Protein AF-0000000083656142 (afdb_homodimer)

Nearest PDB structures (foldseek):
  1pev-assembly1_A  TM=9.228E-01  e=5.011E-10  Caenorhabditis elegans
  8qie-assembly1_Sg  TM=9.179E-01  e=4.419E-07  Leishmania major strain Friedlin
  8rxh-assembly1_Sg  TM=9.171E-01  e=1.202E-06  Leishmania major strain Friedlin
  8ptk-assembly1_2  TM=8.835E-01  e=6.894E-07  Homo sapiens
  5naf-assembly3_C  TM=9.448E-01  e=5.700E-06  Mus musculus

Structure (mmCIF, N/CA/C/O backbone):
data_AF-0000000083656142-model_v1
#
loop_
_entity.id
_entity.type
_entity.pdbx_description
1 polymer '66 kDa stress protein'
#
loop_
_atom_site.group_PDB
_atom_site.id
_atom_site.type_symbol
_atom_site.label_atom_id
_atom_site.label_alt_id
_atom_site.label_comp_id
_atom_site.label_asym_id
_atom_site.label_entity_id
_atom_site.label_seq_id
_atom_site.pdbx_PDB_ins_code
_atom_site.Cartn_x
_atom_site.Cartn_y
_atom_site.Cartn_z
_atom_site.occupancy
_atom_site.B_iso_or_equiv
_atom_site.auth_seq_id
_atom_site.auth_comp_id
_atom_site.auth_asym_id
_atom_site.auth_atom_id
_atom_site.pdbx_PDB_model_num
ATOM 1 N N . TRP A 1 1 ? 21.047 -16.547 7.152 1 27.58 1 TRP A N 1
ATOM 2 C CA . TRP A 1 1 ? 21.391 -15.195 7.566 1 27.58 1 TRP A CA 1
ATOM 3 C C . TRP A 1 1 ? 20.484 -14.172 6.891 1 27.58 1 TRP A C 1
ATOM 5 O O . TRP A 1 1 ? 20.547 -13.992 5.672 1 27.58 1 TRP A O 1
ATOM 15 N N . ASP A 1 2 ? 19.266 -14.07 7.25 1 38.88 2 ASP A N 1
ATOM 16 C CA . ASP A 1 2 ? 18.266 -13.164 6.688 1 38.88 2 ASP A CA 1
ATOM 17 C C . ASP A 1 2 ? 18.672 -11.711 6.871 1 38.88 2 ASP A C 1
ATOM 19 O O . ASP A 1 2 ? 18.547 -11.156 7.965 1 38.88 2 ASP A O 1
ATOM 23 N N . SER A 1 3 ? 19.953 -11.352 6.383 1 35.53 3 SER A N 1
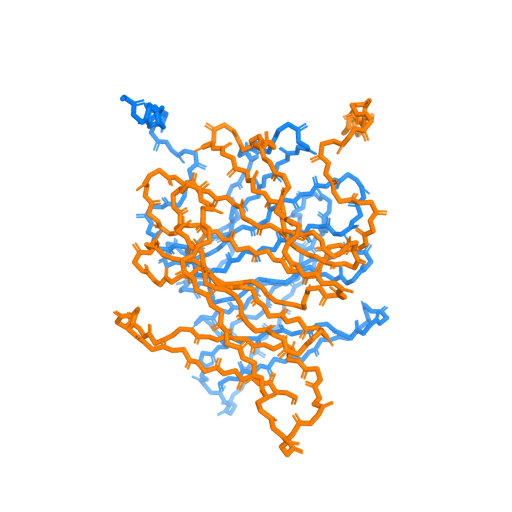ATOM 24 C CA . SER A 1 3 ? 20.609 -10.125 6.801 1 35.53 3 SER A CA 1
ATOM 25 C C . SER A 1 3 ? 19.734 -8.906 6.547 1 35.53 3 SER A C 1
ATOM 27 O O . SER A 1 3 ? 20.234 -7.824 6.223 1 35.53 3 SER A O 1
ATOM 29 N N . GLY A 1 4 ? 18.391 -9.031 6.492 1 40.91 4 GLY A N 1
ATOM 30 C CA . GLY A 1 4 ? 17.875 -7.668 6.504 1 40.91 4 GLY A CA 1
ATOM 31 C C . GLY A 1 4 ? 18.672 -6.734 7.395 1 40.91 4 GLY A C 1
ATOM 32 O O . GLY A 1 4 ? 18.516 -6.742 8.617 1 40.91 4 GLY A O 1
ATOM 33 N N . SER A 1 5 ? 19.953 -6.754 7.227 1 37.22 5 SER A N 1
ATOM 34 C CA . SER A 1 5 ? 20.828 -5.914 8.039 1 37.22 5 SER A CA 1
ATOM 35 C C . SER A 1 5 ? 20.125 -4.625 8.453 1 37.22 5 SER A C 1
ATOM 37 O O . SER A 1 5 ? 19.625 -3.887 7.602 1 37.22 5 SER A O 1
ATOM 39 N N . THR A 1 6 ? 19.375 -4.625 9.617 1 37.25 6 THR A N 1
ATOM 40 C CA . THR A 1 6 ? 18.797 -3.535 10.391 1 37.25 6 THR A CA 1
ATOM 41 C C . THR A 1 6 ? 19.859 -2.477 10.703 1 37.25 6 THR A C 1
ATOM 43 O O . THR A 1 6 ? 19.641 -1.618 11.562 1 37.25 6 THR A O 1
ATOM 46 N N . VAL A 1 7 ? 21.062 -2.576 10.547 1 34.38 7 VAL A N 1
ATOM 47 C CA . VAL A 1 7 ? 21.875 -1.606 11.266 1 34.38 7 VAL A CA 1
ATOM 48 C C . VAL A 1 7 ? 21.203 -0.235 11.227 1 34.38 7 VAL A C 1
ATOM 50 O O . VAL A 1 7 ? 21.594 0.671 11.969 1 34.38 7 VAL A O 1
ATOM 53 N N . GLY A 1 8 ? 20.891 0.342 10.047 1 37.88 8 GLY A N 1
ATOM 54 C CA . GLY A 1 8 ? 20.688 1.776 10.18 1 37.88 8 GLY A CA 1
ATOM 55 C C . GLY A 1 8 ? 19.547 2.133 11.125 1 37.88 8 GLY A C 1
ATOM 56 O O . GLY A 1 8 ? 18.484 1.525 11.07 1 37.88 8 GLY A O 1
ATOM 57 N N . ASP A 1 9 ? 19.656 2.566 12.477 1 39.66 9 ASP A N 1
ATOM 58 C CA . ASP A 1 9 ? 18.828 3.242 13.461 1 39.66 9 ASP A CA 1
ATOM 59 C C . ASP A 1 9 ? 17.516 3.732 12.836 1 39.66 9 ASP A C 1
ATOM 61 O O . ASP A 1 9 ? 16.438 3.479 13.367 1 39.66 9 ASP A O 1
ATOM 65 N N . PHE A 1 10 ? 17.438 5.258 12.391 1 44 10 PHE A N 1
ATOM 66 C CA . PHE A 1 10 ? 16.328 6.176 12.25 1 44 10 PHE A CA 1
ATOM 67 C C . PHE A 1 10 ? 15.367 5.707 11.164 1 44 10 PHE A C 1
ATOM 69 O O . PHE A 1 10 ? 14.391 6.391 10.844 1 44 10 PHE A O 1
ATOM 76 N N . ASP A 1 11 ? 15.766 5.113 9.852 1 53.88 11 ASP A N 1
ATOM 77 C CA . ASP A 1 11 ? 15.227 5.523 8.555 1 53.88 11 ASP A CA 1
ATOM 78 C C . ASP A 1 11 ? 13.75 5.156 8.43 1 53.88 11 ASP A C 1
ATOM 80 O O . ASP A 1 11 ? 13.078 5.566 7.484 1 53.88 11 ASP A O 1
ATOM 84 N N . GLY A 1 12 ? 13.086 4.621 9.375 1 70.62 12 GLY A N 1
ATOM 85 C CA . GLY A 1 12 ? 11.734 4.18 9.055 1 70.62 12 GLY A CA 1
ATOM 86 C C . GLY A 1 12 ? 10.773 4.316 10.219 1 70.62 12 GLY A C 1
ATOM 87 O O . GLY A 1 12 ? 10.914 5.223 11.047 1 70.62 12 GLY A O 1
ATOM 88 N N . HIS A 1 13 ? 9.727 3.896 10.344 1 88.62 13 HIS A N 1
ATOM 89 C CA . HIS A 1 13 ? 8.641 3.863 11.32 1 88.62 13 HIS A CA 1
ATOM 90 C C . HIS A 1 13 ? 9.109 3.258 12.641 1 88.62 13 HIS A C 1
ATOM 92 O O . HIS A 1 13 ? 9.859 2.281 12.648 1 88.62 13 HIS A O 1
ATOM 98 N N . SER A 1 14 ? 8.797 3.938 13.828 1 89.69 14 SER A N 1
ATOM 99 C CA . SER A 1 14 ? 9.109 3.447 15.164 1 89.69 14 SER A CA 1
ATOM 100 C C . SER A 1 14 ? 7.973 2.59 15.719 1 89.69 14 SER A C 1
ATOM 102 O O . SER A 1 14 ? 8.117 1.97 16.781 1 89.69 14 SER A O 1
ATOM 104 N N . ARG A 1 15 ? 6.875 2.684 15.156 1 92.62 15 ARG A N 1
ATOM 105 C CA . ARG A 1 15 ? 5.703 1.893 15.508 1 92.62 15 ARG A CA 1
ATOM 106 C C . ARG A 1 15 ? 5.07 1.266 14.273 1 92.62 15 ARG A C 1
ATOM 108 O O . ARG A 1 15 ? 5.633 1.335 13.18 1 92.62 15 ARG A O 1
ATOM 115 N N . ARG A 1 16 ? 3.943 0.545 14.414 1 90.69 16 ARG A N 1
ATOM 116 C CA . ARG A 1 16 ? 3.301 -0.239 13.367 1 90.69 16 ARG A CA 1
ATOM 117 C C . ARG A 1 16 ? 2.939 0.637 12.172 1 90.69 16 ARG A C 1
ATOM 119 O O . ARG A 1 16 ? 2.383 1.725 12.336 1 90.69 16 ARG A O 1
ATOM 126 N N . VAL A 1 17 ? 3.354 0.109 10.953 1 94.56 17 VAL A N 1
ATOM 127 C CA . VAL A 1 17 ? 2.885 0.684 9.695 1 94.56 17 VAL A CA 1
ATOM 128 C C . VAL A 1 17 ? 1.467 0.197 9.406 1 94.56 17 VAL A C 1
ATOM 130 O O . VAL A 1 17 ? 1.198 -1.006 9.43 1 94.56 17 VAL A O 1
ATOM 133 N N . LEU A 1 18 ? 0.555 1.101 9.125 1 94.81 18 LEU A N 1
ATOM 134 C CA . LEU A 1 18 ? -0.85 0.757 8.938 1 94.81 18 LEU A CA 1
ATOM 135 C C . LEU A 1 18 ? -1.229 0.803 7.461 1 94.81 18 LEU A C 1
ATOM 137 O O . LEU A 1 18 ? -2.17 0.129 7.035 1 94.81 18 LEU A O 1
ATOM 141 N N . SER A 1 19 ? -0.584 1.546 6.68 1 96.44 19 SER A N 1
ATOM 142 C CA . SER A 1 19 ? -0.953 1.74 5.281 1 96.44 19 SER A CA 1
ATOM 143 C C . SER A 1 19 ? 0.258 2.123 4.438 1 96.44 19 SER A C 1
ATOM 145 O O . SER A 1 19 ? 1.236 2.666 4.957 1 96.44 19 SER A O 1
ATOM 147 N N . CYS A 1 20 ? 0.219 1.812 3.205 1 97.38 20 CYS A N 1
ATOM 148 C CA . CYS A 1 20 ? 1.253 2.07 2.207 1 97.38 20 CYS A CA 1
ATOM 149 C C . CYS A 1 20 ? 0.635 2.438 0.864 1 97.38 20 CYS A C 1
ATOM 151 O O . CYS A 1 20 ? -0.377 1.86 0.463 1 97.38 20 CYS A O 1
ATOM 153 N N . ALA A 1 21 ? 1.242 3.367 0.136 1 98.31 21 ALA A N 1
ATOM 154 C CA . ALA A 1 21 ? 0.769 3.789 -1.18 1 98.31 21 ALA A CA 1
ATOM 155 C C . ALA A 1 21 ? 1.928 3.926 -2.162 1 98.31 21 ALA A C 1
ATOM 157 O O . ALA A 1 21 ? 3.008 4.395 -1.796 1 98.31 21 ALA A O 1
ATOM 158 N N . PHE A 1 22 ? 1.716 3.512 -3.35 1 97.25 22 PHE A N 1
ATOM 159 C CA . PHE A 1 22 ? 2.664 3.6 -4.453 1 97.25 22 PHE A CA 1
ATOM 160 C C . PHE A 1 22 ? 2.246 4.684 -5.441 1 97.25 22 PHE A C 1
ATOM 162 O O . PHE A 1 22 ? 1.096 4.715 -5.887 1 97.25 22 PHE A O 1
ATOM 169 N N . LYS A 1 23 ? 3.166 5.598 -5.793 1 97.25 23 LYS A N 1
ATOM 170 C CA . LYS A 1 23 ? 2.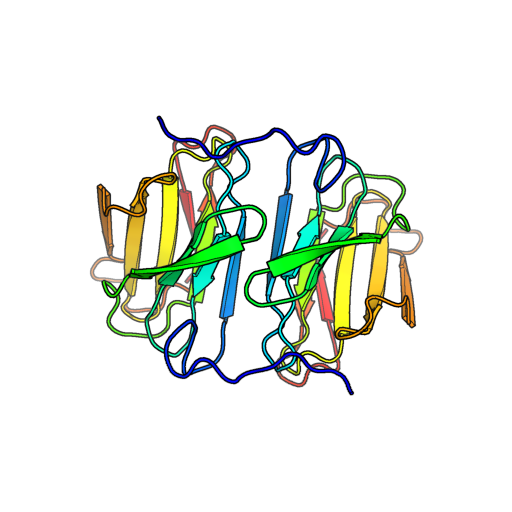881 6.582 -6.836 1 97.25 23 LYS A CA 1
ATOM 171 C C . LYS A 1 23 ? 2.791 5.918 -8.203 1 97.25 23 LYS A C 1
ATOM 173 O O . LYS A 1 23 ? 3.75 5.293 -8.664 1 97.25 23 LYS A O 1
ATOM 178 N N . PRO A 1 24 ? 1.652 6.133 -8.859 1 93.31 24 PRO A N 1
ATOM 179 C CA . PRO A 1 24 ? 1.415 5.309 -10.047 1 93.31 24 PRO A CA 1
ATOM 180 C C . PRO A 1 24 ? 2.125 5.844 -11.289 1 93.31 24 PRO A C 1
ATOM 182 O O . PRO A 1 24 ? 2.082 5.215 -12.344 1 93.31 24 PRO A O 1
ATOM 185 N N . THR A 1 25 ? 2.803 6.988 -11.188 1 91.5 25 THR A N 1
ATOM 186 C CA . THR A 1 25 ? 3.516 7.578 -12.312 1 91.5 25 THR A CA 1
ATOM 187 C C . THR A 1 25 ? 4.941 7.953 -11.914 1 91.5 25 THR A C 1
ATOM 189 O O . THR A 1 25 ? 5.219 8.188 -10.742 1 91.5 25 THR A O 1
ATOM 192 N N . ARG A 1 26 ? 5.707 8.078 -12.93 1 91.38 26 ARG A N 1
ATOM 193 C CA . ARG A 1 26 ? 7.078 8.508 -12.672 1 91.38 26 ARG A CA 1
ATOM 194 C C . ARG A 1 26 ? 7.129 9.984 -12.297 1 91.38 26 ARG A C 1
ATOM 196 O O . ARG A 1 26 ? 6.324 10.781 -12.789 1 91.38 26 ARG A O 1
ATOM 203 N N . PRO A 1 27 ? 8.273 10.414 -11.57 1 93.75 27 PRO A N 1
ATOM 204 C CA . PRO A 1 27 ? 9.125 9.492 -10.805 1 93.75 27 PRO A CA 1
ATOM 205 C C . PRO A 1 27 ? 8.352 8.734 -9.734 1 93.75 27 PRO A C 1
ATOM 207 O O . PRO A 1 27 ? 7.527 9.32 -9.023 1 93.75 27 PRO A O 1
ATOM 210 N N . PHE A 1 28 ? 8.609 7.48 -9.523 1 93.38 28 PHE A N 1
ATOM 211 C CA . PHE A 1 28 ? 7.898 6.641 -8.57 1 93.38 28 PHE A CA 1
ATOM 212 C C . PHE A 1 28 ? 8.281 7.004 -7.141 1 93.38 28 PHE A C 1
ATOM 214 O O . PHE A 1 28 ? 9.414 7.422 -6.883 1 93.38 28 PHE A O 1
ATOM 221 N N . ARG A 1 29 ? 7.328 6.812 -6.285 1 95.5 29 ARG A N 1
ATOM 222 C CA . ARG A 1 29 ? 7.457 7.02 -4.844 1 95.5 29 ARG A CA 1
ATOM 223 C C . ARG A 1 29 ? 6.668 5.969 -4.07 1 95.5 29 ARG A C 1
ATOM 225 O O . ARG A 1 29 ? 5.758 5.34 -4.613 1 95.5 29 ARG A O 1
ATOM 232 N N . ILE A 1 30 ? 7.098 5.801 -2.838 1 95.5 30 ILE A N 1
ATOM 233 C CA . ILE A 1 30 ? 6.305 5.07 -1.851 1 95.5 30 ILE A CA 1
ATOM 234 C C . ILE A 1 30 ? 6.07 5.953 -0.627 1 95.5 30 ILE A C 1
ATOM 236 O O . ILE A 1 30 ? 6.961 6.695 -0.206 1 95.5 30 ILE A O 1
ATOM 240 N N . VAL A 1 31 ? 4.844 5.887 -0.13 1 97.69 31 VAL A N 1
ATOM 241 C CA . VAL A 1 31 ? 4.547 6.512 1.154 1 97.69 31 VAL A CA 1
ATOM 242 C C . VAL A 1 31 ? 3.979 5.473 2.117 1 97.69 31 VAL A C 1
ATOM 244 O O . VAL A 1 31 ? 3.115 4.676 1.739 1 97.69 31 VAL A O 1
ATOM 247 N N . THR A 1 32 ? 4.492 5.426 3.344 1 96.81 32 THR A N 1
ATOM 248 C CA . THR A 1 32 ? 3.939 4.609 4.418 1 96.81 32 THR A CA 1
ATOM 249 C C . THR A 1 32 ? 3.467 5.488 5.574 1 96.81 32 THR A C 1
ATOM 251 O O . THR A 1 32 ? 3.893 6.637 5.703 1 96.81 32 THR A O 1
ATOM 254 N N . CYS A 1 33 ? 2.555 4.945 6.367 1 97.25 33 CYS A N 1
ATOM 255 C CA . CYS A 1 33 ? 2.092 5.688 7.535 1 97.25 33 CYS A CA 1
ATOM 256 C C . CYS A 1 33 ? 1.591 4.742 8.617 1 97.25 33 CYS A C 1
ATOM 258 O O . CYS A 1 33 ? 1.352 3.561 8.359 1 97.25 33 CYS A O 1
ATOM 260 N N . GLY A 1 34 ? 1.543 5.34 9.93 1 96.38 34 GLY A N 1
ATOM 261 C CA . GLY A 1 34 ? 1.034 4.398 10.914 1 96.38 34 GLY A CA 1
ATOM 262 C C . GLY A 1 34 ? 0.931 4.988 12.305 1 96.38 34 GLY A C 1
ATOM 263 O O . GLY A 1 34 ? 0.479 6.121 12.477 1 96.38 34 GLY A O 1
ATOM 264 N N . GLU A 1 35 ? 1.261 4.121 13.289 1 96.62 35 GLU A N 1
ATOM 265 C CA . GLU A 1 35 ? 0.949 4.371 14.688 1 96.62 35 GLU A CA 1
ATOM 266 C C . GLU A 1 35 ? 1.943 5.348 15.312 1 96.62 35 GLU A C 1
ATOM 268 O O . GLU A 1 35 ? 1.726 5.844 16.422 1 96.62 35 GLU A O 1
ATOM 273 N N . ASP A 1 36 ? 3.008 5.75 14.633 1 96 36 ASP A N 1
ATOM 274 C CA . ASP A 1 36 ? 3.984 6.699 15.164 1 96 36 ASP A CA 1
ATOM 275 C C . ASP A 1 36 ? 3.654 8.125 14.727 1 96 36 ASP A C 1
ATOM 277 O O . ASP A 1 36 ? 4.449 9.039 14.938 1 96 36 ASP A O 1
ATOM 281 N N . PHE A 1 37 ? 2.539 8.32 14.023 1 98.06 37 PHE A N 1
ATOM 282 C CA . PHE A 1 37 ? 1.965 9.594 13.602 1 98.06 37 PHE A CA 1
ATOM 283 C C . PHE A 1 37 ? 2.717 10.148 12.398 1 98.06 37 PHE A C 1
ATOM 285 O O . PHE A 1 37 ? 2.576 11.328 12.07 1 98.06 37 PHE A O 1
ATOM 292 N N . LEU A 1 38 ? 3.602 9.312 11.727 1 97.06 38 LEU A N 1
ATOM 293 C CA . LEU A 1 38 ? 4.434 9.766 10.617 1 97.06 38 LEU A CA 1
ATOM 294 C C . LEU A 1 38 ? 3.916 9.211 9.289 1 97.06 38 LEU A C 1
ATOM 296 O O . LEU A 1 38 ? 3.445 8.07 9.234 1 97.06 38 LEU A O 1
ATOM 300 N N . ALA A 1 39 ? 3.961 10.023 8.289 1 98.06 39 ALA A N 1
ATOM 301 C CA . ALA A 1 39 ? 4.055 9.5 6.93 1 98.06 39 ALA A CA 1
ATOM 302 C C . ALA A 1 39 ? 5.488 9.562 6.414 1 98.06 39 ALA A C 1
ATOM 304 O O . ALA A 1 39 ? 6.094 10.641 6.375 1 98.06 39 ALA A O 1
ATOM 305 N N . ASN A 1 40 ? 6.027 8.406 6.07 1 96.94 40 ASN A N 1
ATOM 306 C CA . ASN A 1 40 ? 7.375 8.352 5.512 1 96.94 40 ASN A CA 1
ATOM 307 C C . ASN A 1 40 ? 7.348 8.305 3.988 1 96.94 40 ASN A C 1
ATOM 309 O O . ASN A 1 40 ? 6.543 7.574 3.402 1 96.94 40 ASN A O 1
ATOM 313 N N . PHE A 1 41 ? 8.18 9.07 3.443 1 96.56 41 PHE A N 1
ATOM 314 C CA . PHE A 1 41 ? 8.297 9.25 2 1 96.56 41 PHE A CA 1
ATOM 315 C C . PHE A 1 41 ? 9.57 8.617 1.472 1 96.56 41 PHE A C 1
ATOM 317 O O . PHE A 1 41 ? 10.664 8.875 1.988 1 96.56 41 PHE A O 1
ATOM 324 N N . TYR A 1 42 ? 9.438 7.711 0.469 1 94.06 42 TYR A N 1
ATOM 325 C CA . TYR A 1 42 ? 10.562 7.004 -0.125 1 94.06 42 TYR A CA 1
ATOM 326 C C . TYR A 1 42 ? 10.719 7.367 -1.597 1 94.06 42 TYR A C 1
ATOM 328 O O . TYR A 1 42 ? 9.734 7.441 -2.332 1 94.06 42 TYR A O 1
ATOM 336 N N . GLU A 1 43 ? 11.953 7.566 -2.021 1 93.38 43 GLU A N 1
ATOM 337 C CA . GLU A 1 43 ? 12.312 7.812 -3.414 1 93.38 43 GLU A CA 1
ATOM 338 C C . GLU A 1 43 ? 13.039 6.617 -4.02 1 93.38 43 GLU A C 1
ATOM 340 O O . GLU A 1 43 ? 13.82 5.945 -3.338 1 93.38 43 GLU A O 1
ATOM 345 N N . GLY A 1 44 ? 12.859 6.422 -5.375 1 89.44 44 GLY A N 1
ATOM 346 C CA . GLY A 1 44 ? 13.492 5.301 -6.055 1 89.44 44 GLY A CA 1
ATOM 347 C C . GLY A 1 44 ? 12.906 5.023 -7.426 1 89.44 44 GLY A C 1
ATOM 348 O O . GLY A 1 44 ? 12.266 5.895 -8.023 1 89.44 44 GLY A O 1
ATOM 349 N N . PRO A 1 45 ? 13.133 3.568 -7.879 1 84.81 45 PRO A N 1
ATOM 350 C CA . PRO A 1 45 ? 13.875 2.498 -7.207 1 84.81 45 PRO A CA 1
ATOM 351 C C . 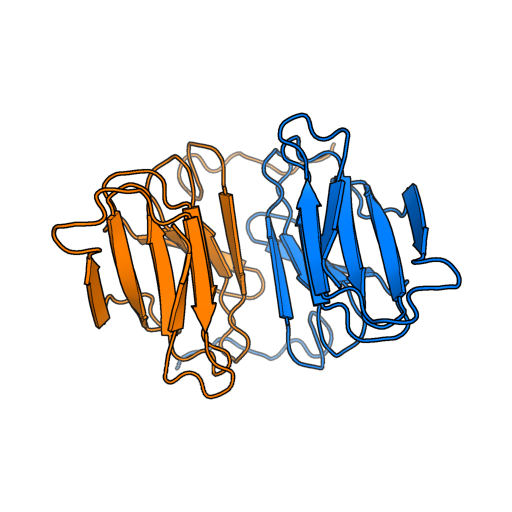PRO A 1 45 ? 15.391 2.662 -7.336 1 84.81 45 PRO A C 1
ATOM 353 O O . PRO A 1 45 ? 15.867 3.258 -8.305 1 84.81 45 PRO A O 1
ATOM 356 N N . PRO A 1 46 ? 16.266 1.765 -6.453 1 89.69 46 PRO A N 1
ATOM 357 C CA . PRO A 1 46 ? 15.656 1.205 -5.246 1 89.69 46 PRO A CA 1
ATOM 358 C C . PRO A 1 46 ? 15.047 2.275 -4.34 1 89.69 46 PRO A C 1
ATOM 360 O O . PRO A 1 46 ? 15.531 3.412 -4.316 1 89.69 46 PRO A O 1
ATOM 363 N N . PHE A 1 47 ? 13.992 1.932 -3.65 1 90.5 47 PHE A N 1
ATOM 364 C CA . PHE A 1 47 ? 13.312 2.924 -2.828 1 90.5 47 PHE A CA 1
ATOM 365 C C . PHE A 1 47 ? 14.047 3.137 -1.513 1 90.5 47 PHE A C 1
ATOM 367 O O . PHE A 1 47 ? 14.164 2.215 -0.702 1 90.5 47 PHE A O 1
ATOM 374 N N . LYS A 1 48 ? 14.531 4.352 -1.326 1 91.81 48 LYS A N 1
ATOM 375 C CA . LYS A 1 48 ? 15.227 4.781 -0.116 1 91.81 48 LYS A CA 1
ATOM 376 C C . LYS A 1 48 ? 14.414 5.828 0.643 1 91.81 48 LYS A C 1
ATOM 378 O O . LYS A 1 48 ? 13.742 6.664 0.033 1 91.81 48 LYS A O 1
ATOM 383 N N . PHE A 1 49 ? 14.57 5.762 1.98 1 92.81 49 PHE A N 1
ATOM 384 C CA . PHE A 1 49 ? 13.945 6.777 2.82 1 92.81 49 PHE A CA 1
ATOM 385 C C . PHE A 1 49 ? 14.383 8.172 2.395 1 92.81 49 PHE A C 1
ATOM 387 O O . PHE A 1 49 ? 15.57 8.422 2.184 1 92.81 49 PHE A O 1
ATOM 394 N N . SER A 1 50 ? 13.422 9.047 2.201 1 94.25 50 SER A N 1
ATOM 395 C CA . SER A 1 50 ? 13.695 10.438 1.865 1 94.25 50 SER A CA 1
ATOM 396 C C . SER A 1 50 ? 13.43 11.359 3.051 1 94.25 50 SER A C 1
ATOM 398 O O . SER A 1 50 ? 14.32 12.078 3.504 1 94.25 50 SER A O 1
ATOM 400 N N . MET A 1 51 ? 12.234 11.328 3.643 1 94.88 51 MET A N 1
ATOM 401 C CA . MET A 1 51 ? 11.859 12.195 4.758 1 94.88 51 MET A CA 1
ATOM 402 C C . MET A 1 51 ? 10.656 11.633 5.5 1 94.88 51 MET A C 1
ATOM 404 O O . MET A 1 51 ? 9.914 10.805 4.961 1 94.88 51 MET A O 1
ATOM 408 N N . SER A 1 52 ? 10.484 12.117 6.766 1 96.56 52 SER A N 1
ATOM 409 C CA . SER A 1 52 ? 9.258 11.922 7.527 1 96.56 52 SER A CA 1
ATOM 410 C C . SER A 1 52 ? 8.375 13.164 7.48 1 96.56 52 SER A C 1
ATOM 412 O O . SER A 1 52 ? 8.852 14.273 7.707 1 96.56 52 SER A O 1
ATOM 414 N N . ILE A 1 53 ? 7.195 12.945 7.168 1 97.69 53 ILE A N 1
ATOM 415 C CA . ILE A 1 53 ? 6.172 13.984 7.25 1 97.69 53 ILE A CA 1
ATOM 416 C C . ILE A 1 53 ? 5.445 13.891 8.586 1 97.69 53 ILE A C 1
ATOM 418 O O . ILE A 1 53 ? 4.891 12.844 8.93 1 97.69 53 ILE A O 1
ATOM 422 N N . ARG A 1 54 ? 5.332 15 9.336 1 98 54 ARG A N 1
ATOM 423 C CA . ARG A 1 54 ? 4.926 14.961 10.734 1 98 54 ARG A CA 1
ATOM 424 C C . ARG A 1 54 ? 3.703 15.844 10.977 1 98 54 ARG A C 1
ATOM 426 O O . ARG A 1 54 ? 3.512 16.359 12.078 1 98 54 ARG A O 1
ATOM 433 N N . ASP A 1 55 ? 2.807 15.977 10.078 1 98.56 55 ASP A N 1
ATOM 434 C CA . ASP A 1 55 ? 1.71 16.938 10.141 1 98.56 55 ASP A CA 1
ATOM 435 C C . ASP A 1 55 ? 0.564 16.406 11 1 98.56 55 ASP A C 1
ATOM 437 O O . ASP A 1 55 ? -0.281 17.172 11.461 1 98.56 55 ASP A O 1
ATOM 441 N N . HIS A 1 56 ? 0.412 15.141 11.219 1 98.25 56 HIS A N 1
ATOM 442 C CA . HIS A 1 56 ? -0.648 14.562 12.031 1 98.25 56 HIS A CA 1
ATOM 443 C C . HIS A 1 56 ? -0.218 14.445 13.492 1 98.25 56 HIS A C 1
ATOM 445 O O . HIS A 1 56 ? 0.975 14.336 13.789 1 98.25 56 HIS A O 1
ATOM 451 N N . THR A 1 57 ? -1.226 14.414 14.398 1 98.38 57 THR A N 1
ATOM 452 C CA . THR A 1 57 ? -0.936 14.352 15.828 1 98.38 57 THR A CA 1
ATOM 453 C C . THR A 1 57 ? -1.496 13.07 16.438 1 98.38 57 THR A C 1
ATOM 455 O O . THR A 1 57 ? -1.61 12.953 17.656 1 98.38 57 THR A O 1
ATOM 458 N N . ASN A 1 58 ? -1.953 12.109 15.719 1 98.44 58 ASN A N 1
ATOM 459 C CA . ASN A 1 58 ? -2.459 10.789 16.078 1 98.44 58 ASN A CA 1
ATOM 460 C C . ASN A 1 58 ? -2.248 9.781 14.961 1 98.44 58 ASN A C 1
ATOM 462 O O . ASN A 1 58 ? -1.63 10.094 13.945 1 98.44 58 ASN A O 1
ATOM 466 N N . PHE A 1 59 ? -2.65 8.508 15.156 1 98.12 59 PHE A N 1
ATOM 467 C CA . PHE A 1 59 ? -2.488 7.438 14.18 1 98.12 59 PHE A CA 1
ATOM 468 C C . PHE A 1 59 ? -2.891 7.914 12.789 1 98.12 59 PHE A C 1
ATOM 470 O O . PHE A 1 59 ? -3.963 8.5 12.609 1 98.12 59 PHE A O 1
ATOM 477 N N . ILE A 1 60 ? -1.995 7.789 11.836 1 98.5 60 ILE A N 1
ATOM 478 C CA . ILE A 1 60 ? -2.395 7.906 10.445 1 98.5 60 ILE A CA 1
ATOM 479 C C . ILE A 1 60 ? -2.918 6.559 9.945 1 98.5 60 ILE A C 1
ATOM 481 O O . ILE A 1 60 ? -2.146 5.617 9.758 1 98.5 60 ILE A O 1
ATOM 485 N N . ASN A 1 61 ? -4.195 6.504 9.625 1 98.06 61 ASN A N 1
ATOM 486 C CA . ASN A 1 61 ? -4.883 5.238 9.383 1 98.06 61 ASN A CA 1
ATOM 487 C C . ASN A 1 61 ? -4.746 4.793 7.934 1 98.06 61 ASN A C 1
ATOM 489 O O . ASN A 1 61 ? -4.75 3.594 7.645 1 98.06 61 ASN A O 1
ATOM 493 N N . CYS A 1 62 ? -4.691 5.762 7.047 1 98.38 62 CYS A N 1
ATOM 494 C CA . CYS A 1 62 ? -4.691 5.414 5.633 1 98.38 62 CYS A CA 1
ATOM 495 C C . CYS A 1 62 ? -3.988 6.484 4.805 1 98.38 62 CYS A C 1
ATOM 497 O O . CYS A 1 62 ? -4.086 7.672 5.109 1 98.38 62 CYS A O 1
ATOM 499 N N . VAL A 1 63 ? -3.24 6.074 3.809 1 98.81 63 VAL A N 1
ATOM 500 C CA . VAL A 1 63 ? -2.67 6.934 2.775 1 98.81 63 VAL A CA 1
ATOM 501 C C . VAL A 1 63 ? -3.021 6.387 1.395 1 98.81 63 VAL A C 1
ATOM 503 O O . VAL A 1 63 ? -3.023 5.168 1.185 1 98.81 63 VAL A O 1
ATOM 506 N N . ARG A 1 64 ? -3.359 7.262 0.478 1 98.62 64 ARG A N 1
ATOM 507 C CA . ARG A 1 64 ? -3.633 6.887 -0.906 1 98.62 64 ARG A CA 1
ATOM 508 C C . ARG A 1 64 ? -3.066 7.918 -1.874 1 98.62 64 ARG A C 1
ATOM 510 O O . ARG A 1 64 ? -3.217 9.125 -1.663 1 98.62 64 ARG A O 1
ATOM 517 N N . TYR A 1 65 ? -2.43 7.453 -2.916 1 98.69 65 TYR A N 1
ATOM 518 C CA . TYR A 1 65 ? -2.078 8.312 -4.043 1 98.69 65 TYR A CA 1
ATOM 519 C C . TYR A 1 65 ? -3.277 8.531 -4.957 1 98.69 65 TYR A C 1
ATOM 521 O O . TYR A 1 65 ? -4.082 7.617 -5.16 1 98.69 65 TYR A O 1
ATOM 529 N N . SER A 1 66 ? -3.359 9.75 -5.523 1 98.69 66 SER A N 1
ATOM 530 C CA . SER A 1 66 ? -4.32 9.961 -6.602 1 98.69 66 SER A CA 1
ATOM 531 C C . SER A 1 66 ? -3.949 9.141 -7.836 1 98.69 66 SER A C 1
ATOM 533 O O . SER A 1 66 ? -2.771 8.867 -8.078 1 98.69 66 SER A O 1
ATOM 535 N N . PRO A 1 67 ? -4.953 8.773 -8.641 1 96.75 67 PRO A N 1
ATOM 536 C CA . PRO A 1 67 ? -4.676 7.934 -9.805 1 96.75 67 PRO A CA 1
ATOM 537 C C . PRO A 1 67 ? -3.678 8.57 -10.773 1 96.75 67 PRO A C 1
ATOM 539 O O . PRO A 1 67 ? -2.91 7.859 -11.422 1 96.75 67 PRO A O 1
ATOM 542 N N . ASP A 1 68 ? -3.568 9.883 -10.852 1 97.44 68 ASP A N 1
ATOM 543 C CA . ASP A 1 68 ? -2.646 10.539 -11.781 1 97.44 68 ASP A CA 1
ATOM 544 C C . ASP A 1 68 ? -1.293 10.789 -11.117 1 97.44 68 ASP A C 1
ATOM 546 O O . ASP A 1 68 ? -0.396 11.375 -11.727 1 97.44 68 ASP A O 1
ATOM 550 N N . GLY A 1 69 ? -1.161 10.422 -9.875 1 97.94 69 GLY A N 1
ATOM 551 C CA . GLY A 1 69 ? 0.111 10.492 -9.172 1 97.94 69 GLY A CA 1
ATOM 552 C C . GLY A 1 69 ? 0.464 11.898 -8.727 1 97.94 69 GLY A C 1
ATOM 553 O O . GLY A 1 69 ? 1.525 12.125 -8.141 1 97.94 69 GLY A O 1
ATOM 554 N N . SER A 1 70 ? -0.464 12.891 -8.883 1 98.56 70 SER A N 1
ATOM 555 C CA . SER A 1 70 ? -0.124 14.281 -8.617 1 98.56 70 SER A CA 1
ATOM 556 C C . SER A 1 70 ? -0.223 14.602 -7.133 1 98.56 70 SER A C 1
ATOM 558 O O . SER A 1 70 ? 0.43 15.523 -6.645 1 98.56 70 SER A O 1
ATOM 560 N N . LYS A 1 71 ? -1.042 13.844 -6.418 1 98.88 71 LYS A N 1
ATOM 561 C CA . LYS A 1 71 ? -1.271 14.086 -4.996 1 98.88 71 LYS A CA 1
ATOM 562 C C . LYS A 1 71 ? -1.34 12.773 -4.223 1 98.88 71 LYS A C 1
ATOM 564 O O . LYS A 1 71 ? -1.576 11.711 -4.805 1 98.88 71 LYS A O 1
ATOM 569 N N . PHE A 1 72 ? -1.083 12.797 -2.949 1 98.81 72 PHE A N 1
ATOM 570 C CA . PHE A 1 72 ? -1.561 11.758 -2.041 1 98.81 72 PHE A CA 1
ATOM 571 C C . PHE A 1 72 ? -2.256 12.375 -0.832 1 98.81 72 PHE A C 1
ATOM 573 O O . PHE A 1 72 ? -2.08 13.562 -0.548 1 98.81 72 PHE A O 1
ATOM 580 N N . ILE A 1 73 ? -3.137 11.609 -0.198 1 98.94 73 ILE A N 1
ATOM 581 C CA . ILE A 1 73 ? -3.893 12.023 0.978 1 98.94 73 ILE A CA 1
ATOM 582 C C . ILE A 1 73 ? -3.605 11.078 2.141 1 98.94 73 ILE A C 1
ATOM 584 O O . ILE A 1 73 ? -3.521 9.859 1.952 1 98.94 73 ILE A O 1
ATOM 588 N N . THR A 1 74 ? -3.377 11.641 3.312 1 98.88 74 THR A N 1
ATOM 589 C CA . THR A 1 74 ? -3.395 10.883 4.562 1 98.88 74 THR A CA 1
ATOM 590 C C . THR A 1 74 ? -4.652 11.203 5.367 1 98.88 74 THR A C 1
ATOM 592 O O . THR A 1 74 ? -5.125 12.344 5.367 1 98.88 74 THR A O 1
ATOM 595 N N . VAL A 1 75 ? -5.184 10.203 6.031 1 98.75 75 VAL A N 1
ATOM 596 C CA . VAL A 1 75 ? -6.285 10.406 6.965 1 98.75 75 VAL A CA 1
ATOM 597 C C . VAL A 1 75 ? -5.941 9.781 8.32 1 98.75 75 VAL A C 1
ATOM 599 O O . VAL A 1 75 ? -5.223 8.781 8.383 1 98.75 75 VAL A O 1
ATOM 602 N N . SER A 1 76 ? -6.555 10.367 9.352 1 98.56 76 SER A N 1
ATOM 603 C CA . SER A 1 76 ? -5.965 10.141 10.664 1 98.56 76 SER A CA 1
ATOM 604 C C . SER A 1 76 ? -7.031 10.133 11.758 1 98.56 76 SER A C 1
ATOM 606 O O . SER A 1 76 ? -8.133 10.656 11.562 1 98.56 76 SER A O 1
ATOM 608 N N . SER A 1 77 ? -6.625 9.539 12.883 1 97.56 77 SER A N 1
ATOM 609 C CA . SER A 1 77 ? -7.43 9.57 14.102 1 97.56 77 SER A CA 1
ATOM 610 C C . SER A 1 77 ? -7.422 10.953 14.734 1 97.56 77 SER A C 1
ATOM 612 O O . SER A 1 77 ? -8.188 11.227 15.664 1 97.56 77 SER A O 1
ATOM 614 N N . ASP A 1 78 ? -6.676 11.906 14.242 1 97.06 78 ASP A N 1
ATOM 615 C CA . ASP A 1 78 ? -6.738 13.281 14.719 1 97.06 78 ASP A CA 1
ATOM 616 C C . ASP A 1 78 ? -7.848 14.062 14.016 1 97.06 78 ASP A C 1
ATOM 618 O O . ASP A 1 78 ? -7.93 15.281 14.141 1 97.06 78 ASP A O 1
ATOM 622 N N . ARG A 1 79 ? -8.586 13.359 13.242 1 96.56 79 ARG A N 1
ATOM 623 C CA . ARG A 1 79 ? -9.812 13.82 12.586 1 96.56 79 ARG A CA 1
ATOM 624 C C . ARG A 1 79 ? -9.492 14.711 11.391 1 96.56 79 ARG A C 1
ATOM 626 O O . ARG A 1 79 ? -10.336 15.492 10.953 1 96.56 79 ARG A O 1
ATOM 633 N N . LYS A 1 80 ? -8.312 14.648 10.914 1 96.94 80 LYS A N 1
ATOM 634 C CA . LYS A 1 80 ? -7.91 15.438 9.75 1 96.94 80 LYS A CA 1
ATOM 635 C C . LYS A 1 80 ? -7.59 14.539 8.562 1 96.94 80 LYS A C 1
ATOM 637 O O . LYS A 1 80 ? -7.102 13.422 8.734 1 96.94 80 LYS A O 1
ATOM 642 N N . GLY A 1 81 ? -7.941 15.031 7.383 1 98.12 81 GLY A N 1
ATOM 643 C CA . GLY A 1 81 ? -7.305 14.648 6.133 1 98.12 81 GLY A CA 1
ATOM 644 C C . GLY A 1 81 ? -6.371 15.711 5.586 1 98.12 81 GLY A C 1
ATOM 645 O O . GLY A 1 81 ? -6.676 16.906 5.652 1 98.12 81 GLY A O 1
ATOM 646 N N . ILE A 1 82 ? -5.188 15.273 5.137 1 98.81 82 ILE A N 1
ATOM 647 C CA . ILE A 1 82 ? -4.207 16.219 4.625 1 98.81 82 ILE A CA 1
ATOM 648 C C . ILE A 1 82 ? -3.775 15.82 3.219 1 98.81 82 ILE A C 1
ATOM 650 O O . ILE A 1 82 ? -3.545 14.641 2.951 1 98.81 82 ILE A O 1
ATOM 654 N N . ILE A 1 83 ? -3.734 16.812 2.326 1 98.88 83 ILE A N 1
ATOM 655 C CA . ILE A 1 83 ? -3.389 16.625 0.921 1 98.88 83 ILE A CA 1
ATOM 656 C C . ILE A 1 83 ? -1.951 17.078 0.678 1 98.88 83 ILE A C 1
ATOM 658 O O . ILE 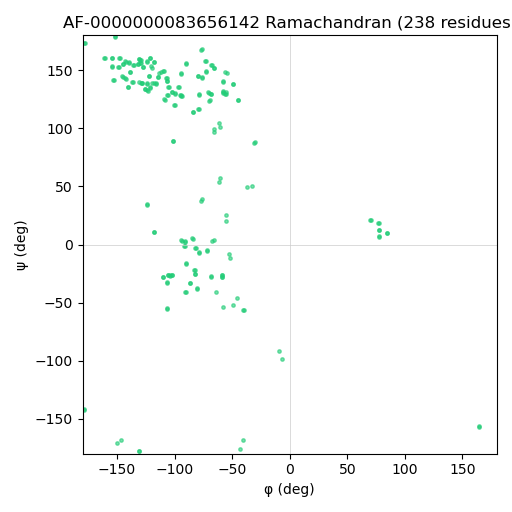A 1 83 ? -1.555 18.172 1.105 1 98.88 83 ILE A O 1
ATOM 662 N N . TYR A 1 84 ? -1.157 16.25 0.006 1 98.88 84 TYR A N 1
ATOM 663 C CA . TYR A 1 84 ? 0.247 16.516 -0.28 1 98.88 84 TYR A CA 1
ATOM 664 C C . TYR A 1 84 ? 0.523 16.438 -1.776 1 98.88 84 TYR A C 1
ATOM 666 O O . TYR A 1 84 ? -0.18 15.742 -2.51 1 98.88 84 TYR A O 1
ATOM 674 N N . ASP A 1 85 ? 1.618 17.109 -2.215 1 98.88 85 ASP A N 1
ATOM 675 C CA . ASP A 1 85 ? 2.154 16.953 -3.564 1 98.88 85 ASP A CA 1
ATOM 676 C C . ASP A 1 85 ? 2.742 15.562 -3.76 1 98.88 85 ASP A C 1
ATOM 678 O O . ASP A 1 85 ? 3.574 15.117 -2.965 1 98.88 85 ASP A O 1
ATOM 682 N N . GLY A 1 86 ? 2.373 14.891 -4.785 1 98.56 86 GLY A N 1
ATOM 683 C CA . GLY A 1 86 ? 2.758 13.5 -4.988 1 98.56 86 GLY A CA 1
ATOM 684 C C . GLY A 1 86 ? 4.238 13.328 -5.273 1 98.56 86 GLY A C 1
ATOM 685 O O . GLY A 1 86 ? 4.809 12.273 -5.004 1 98.56 86 GLY A O 1
ATOM 686 N N . LYS A 1 87 ? 4.883 14.281 -5.82 1 97.75 87 LYS A N 1
ATOM 687 C CA . LYS A 1 87 ? 6.289 14.188 -6.195 1 97.75 87 LYS A CA 1
ATOM 688 C C . LYS A 1 87 ? 7.195 14.648 -5.062 1 97.75 87 LYS A C 1
ATOM 690 O O . LYS A 1 87 ? 8.211 14.016 -4.77 1 97.75 87 LYS A O 1
ATOM 695 N N . THR A 1 88 ? 6.848 15.703 -4.379 1 97.88 88 THR A N 1
ATOM 696 C CA . THR A 1 88 ? 7.773 16.328 -3.445 1 97.88 88 THR A CA 1
ATOM 697 C C . THR A 1 88 ? 7.426 15.961 -2.006 1 97.88 88 THR A C 1
ATOM 699 O O . THR A 1 88 ? 8.273 16.062 -1.112 1 97.88 88 THR A O 1
ATOM 702 N N . GLY A 1 89 ? 6.145 15.641 -1.747 1 98.44 89 GLY A N 1
ATOM 703 C CA . GLY A 1 89 ? 5.691 15.406 -0.385 1 98.44 89 GLY A CA 1
ATOM 704 C C . GLY A 1 89 ? 5.316 16.688 0.348 1 98.44 89 GLY A C 1
ATOM 705 O O . GLY A 1 89 ? 5.02 16.656 1.544 1 98.44 89 GLY A O 1
ATOM 706 N N . ASN A 1 90 ? 5.25 17.797 -0.393 1 98.69 90 ASN A N 1
ATOM 707 C CA . ASN A 1 90 ? 4.871 19.047 0.245 1 98.69 90 ASN A CA 1
ATOM 708 C C . ASN A 1 90 ? 3.371 19.109 0.519 1 98.69 90 ASN A C 1
ATOM 710 O O . ASN A 1 90 ? 2.566 18.672 -0.31 1 98.69 90 ASN A O 1
ATOM 714 N N . LYS A 1 91 ? 3.004 19.734 1.648 1 98.75 91 LYS A N 1
ATOM 715 C CA . LYS A 1 91 ? 1.599 19.891 2.01 1 98.75 91 LYS A CA 1
ATOM 716 C C . LYS A 1 91 ? 0.911 20.906 1.098 1 98.75 91 LYS A C 1
ATOM 718 O O . LYS A 1 91 ? 1.434 22 0.867 1 98.75 91 LYS A O 1
ATOM 723 N N . LEU A 1 92 ? -0.221 20.547 0.567 1 98.69 92 LEU A N 1
ATOM 724 C CA . LEU A 1 92 ? -0.997 21.406 -0.324 1 98.69 92 LEU A CA 1
ATOM 725 C C . LEU A 1 92 ? -2.236 21.938 0.382 1 98.69 92 LEU A C 1
ATOM 727 O O . LEU A 1 92 ? -2.738 23.016 0.035 1 98.69 92 LEU A O 1
ATOM 731 N N . GLY A 1 93 ? -2.85 21.172 1.334 1 98.12 93 GLY A N 1
ATOM 732 C CA . GLY A 1 93 ? -4.066 21.531 2.041 1 98.12 93 GLY A CA 1
ATOM 733 C C . GLY A 1 93 ? -4.5 20.5 3.066 1 98.12 93 GLY A C 1
ATOM 734 O O . GLY A 1 93 ? -3.822 19.5 3.26 1 98.12 93 GLY A O 1
ATOM 735 N N . GLU A 1 94 ? -5.504 20.812 3.832 1 97.5 94 GLU A N 1
ATOM 736 C CA . GLU A 1 94 ? -6.062 19.906 4.828 1 97.5 94 GLU A CA 1
ATOM 737 C C . GLU A 1 94 ? -7.559 20.141 5.016 1 97.5 94 GLU A C 1
ATOM 739 O O . GLU A 1 94 ? -8.078 21.203 4.641 1 97.5 94 GLU A O 1
ATOM 744 N N . PHE A 1 95 ? -8.266 19.078 5.418 1 94.44 95 PHE A N 1
ATOM 745 C CA . PHE A 1 95 ? -9.664 19.188 5.816 1 94.44 95 PHE A CA 1
ATOM 746 C C . PHE A 1 95 ? -9.906 18.469 7.137 1 94.44 95 PHE A C 1
ATOM 748 O O . PHE A 1 95 ? -9.094 17.641 7.562 1 94.44 95 PHE A O 1
ATOM 755 N N . SER A 1 96 ? -10.93 18.875 7.852 1 91.75 96 SER A N 1
ATOM 756 C CA . SER A 1 96 ? -11.305 18.234 9.109 1 91.75 96 SER A CA 1
ATOM 757 C C . SER A 1 96 ? -12.789 17.906 9.141 1 91.75 96 SER A C 1
ATOM 759 O O . SER A 1 96 ? -13.586 18.5 8.406 1 91.75 96 SER A O 1
ATOM 761 N N . GLU A 1 97 ? -13.023 16.766 9.68 1 77.44 97 GLU A N 1
ATOM 762 C CA . GLU A 1 97 ? -14.438 16.469 9.914 1 77.44 97 GLU A CA 1
ATOM 763 C C . GLU A 1 97 ? -15.023 17.422 10.953 1 77.44 97 GLU A C 1
ATOM 765 O O . GLU A 1 97 ? -14.422 17.656 12 1 77.44 97 GLU A O 1
ATOM 770 N N . GLU A 1 98 ? -15.711 18.438 10.383 1 64.75 98 GLU A N 1
ATOM 771 C CA . GLU A 1 98 ? -16.375 19.438 11.211 1 64.75 98 GLU A CA 1
ATOM 772 C C . GLU A 1 98 ? -17.094 18.797 12.383 1 64.75 98 GLU A C 1
ATOM 774 O O . GLU A 1 98 ? -17.281 17.578 12.414 1 64.75 98 GLU A O 1
ATOM 779 N N . ASP A 1 99 ? -17.859 19.641 13.211 1 60.22 99 ASP A N 1
ATOM 780 C CA . ASP A 1 99 ? -18.516 19.547 14.516 1 60.22 99 ASP A CA 1
ATOM 781 C C . ASP A 1 99 ? -19.312 18.25 14.641 1 60.22 99 ASP A C 1
ATOM 783 O O . ASP A 1 99 ? -19.406 17.672 15.727 1 60.22 99 ASP A O 1
ATOM 787 N N . GLY A 1 100 ? -20 17.875 13.82 1 58.03 100 GLY A N 1
ATOM 788 C CA . GLY A 1 100 ? -20.938 16.844 14.25 1 58.03 100 GLY A CA 1
ATOM 789 C C . GLY A 1 100 ? -20.312 15.453 14.305 1 58.03 100 GLY A C 1
ATOM 790 O O . GLY A 1 100 ? -20.641 14.656 15.188 1 58.03 100 GLY A O 1
ATOM 791 N N . HIS A 1 101 ? -19.531 15.18 13.422 1 61.59 101 HIS A N 1
ATOM 792 C CA . HIS A 1 101 ? -18.984 13.828 13.461 1 61.59 101 HIS A CA 1
ATOM 793 C C . HIS A 1 101 ? -17.578 13.82 14.047 1 61.59 101 HIS A C 1
ATOM 795 O O . HIS A 1 101 ? -16.672 14.484 13.516 1 61.59 101 HIS A O 1
ATOM 801 N N . LYS A 1 102 ? -17.391 13.695 15.336 1 69.75 102 LYS A N 1
ATOM 802 C CA . LYS A 1 102 ? -16.188 13.75 16.156 1 69.75 102 LYS A CA 1
ATOM 803 C C . LYS A 1 102 ? -15.383 12.461 16.047 1 69.75 102 LYS A C 1
ATOM 805 O O . LYS A 1 102 ? -14.719 12.055 17 1 69.75 102 LYS A O 1
ATOM 810 N N . GLY A 1 103 ? -15.336 11.875 14.828 1 86.62 103 GLY A N 1
ATOM 811 C CA . GLY A 1 103 ? -14.695 10.578 14.93 1 86.62 103 GLY A CA 1
ATOM 812 C C . GLY A 1 103 ? -13.461 10.453 14.055 1 86.62 103 GLY A C 1
ATOM 813 O O . GLY A 1 103 ? -13.156 11.352 13.266 1 86.62 103 GLY A O 1
ATOM 814 N N . SER A 1 104 ? -12.664 9.562 14.344 1 94.12 104 SER A N 1
ATOM 815 C CA . SER A 1 104 ? -11.492 9.156 13.578 1 94.12 104 SER A CA 1
ATOM 816 C C . SER A 1 104 ? -11.844 8.938 12.109 1 94.12 104 SER A C 1
ATOM 818 O O . SER A 1 104 ? -12.953 8.508 11.789 1 94.12 104 SER A O 1
ATOM 820 N N . ILE A 1 105 ? -11 9.375 11.172 1 96.88 105 ILE A N 1
ATOM 821 C CA . ILE A 1 105 ? -11.109 9 9.766 1 96.88 105 ILE A CA 1
ATOM 822 C C . ILE A 1 105 ? -10.227 7.785 9.484 1 96.88 105 ILE A C 1
ATOM 824 O O . ILE A 1 105 ? -9.016 7.82 9.719 1 96.88 105 ILE A O 1
ATOM 828 N N . TYR A 1 106 ? -10.812 6.691 8.867 1 95.75 106 TYR A N 1
ATOM 829 C CA . TYR A 1 106 ? -10.109 5.418 8.789 1 95.75 106 TYR A CA 1
ATOM 830 C C . TYR A 1 106 ? -9.688 5.117 7.355 1 95.75 106 TYR A C 1
ATOM 832 O O . TYR A 1 106 ? -8.75 4.352 7.121 1 95.75 106 TYR A O 1
ATOM 840 N N . ALA A 1 107 ? -10.477 5.668 6.398 1 96.88 107 ALA A N 1
ATOM 841 C CA . ALA A 1 107 ? -10.195 5.32 5.008 1 96.88 107 ALA A CA 1
ATOM 842 C C . ALA A 1 107 ? -10.461 6.504 4.082 1 96.88 107 ALA A C 1
ATOM 844 O O . ALA A 1 107 ? -11.273 7.379 4.402 1 96.88 107 ALA A O 1
ATOM 845 N N . VAL A 1 108 ? -9.797 6.52 2.93 1 97.56 108 VAL A N 1
ATOM 846 C CA . VAL A 1 108 ? -9.961 7.527 1.889 1 97.56 108 VAL A CA 1
ATOM 847 C C . VAL A 1 108 ? -9.797 6.883 0.514 1 97.56 108 VAL A C 1
ATOM 849 O O . VAL A 1 108 ? -9.062 5.906 0.363 1 97.56 108 VAL A O 1
ATOM 852 N N . SER A 1 109 ? -10.516 7.312 -0.449 1 97.19 109 SER A N 1
ATOM 853 C CA . SER A 1 109 ? -10.375 6.887 -1.838 1 97.19 109 SER A CA 1
ATOM 854 C C . SER A 1 109 ? -10.5 8.07 -2.793 1 97.19 109 SER A C 1
ATOM 856 O O . SER A 1 109 ? -11.234 9.023 -2.516 1 97.19 109 SER A O 1
ATOM 858 N N . TRP A 1 110 ? -9.812 7.98 -3.885 1 97.94 110 TRP A N 1
ATOM 859 C CA . TRP A 1 110 ? -9.875 8.984 -4.941 1 97.94 110 TRP A CA 1
ATOM 860 C C . TRP A 1 110 ? -10.883 8.586 -6.012 1 97.94 110 TRP A C 1
ATOM 862 O O . TRP A 1 110 ? -11.047 7.402 -6.312 1 97.94 110 TRP A O 1
ATOM 872 N N . SER A 1 111 ? -11.484 9.695 -6.543 1 97.94 111 SER A N 1
ATOM 873 C CA . SER A 1 111 ? -12.188 9.453 -7.797 1 97.94 111 SER A CA 1
ATOM 874 C C . SER A 1 111 ? -11.211 9.109 -8.922 1 97.94 111 SER A C 1
ATOM 876 O O . SER A 1 111 ? -10.047 9.523 -8.891 1 97.94 111 SER A O 1
ATOM 878 N N . PRO A 1 112 ? -11.734 8.359 -9.938 1 96 112 PRO A N 1
ATOM 879 C CA . PRO A 1 112 ? -10.844 7.945 -11.023 1 96 112 PRO A CA 1
ATOM 880 C C . PRO A 1 112 ? -10.203 9.133 -11.742 1 96 112 PRO A C 1
ATOM 882 O O . PRO A 1 112 ? -9.094 9.016 -12.266 1 96 112 PRO A O 1
ATOM 885 N N . ASP A 1 113 ? -10.812 10.297 -11.742 1 97.81 113 ASP A N 1
ATOM 886 C CA . ASP A 1 113 ? -10.273 11.453 -12.461 1 97.81 113 ASP A CA 1
ATOM 887 C C . ASP A 1 113 ? -9.367 12.289 -11.562 1 97.81 113 ASP A C 1
ATOM 889 O O . ASP A 1 113 ? -8.906 13.359 -11.961 1 97.81 113 ASP A O 1
ATOM 893 N N . SER A 1 114 ? -9.117 11.898 -10.305 1 98.38 114 SER A N 1
ATOM 894 C CA . SER A 1 114 ? -8.18 12.492 -9.359 1 98.38 114 SER A CA 1
ATOM 895 C C . SER A 1 114 ? -8.664 13.859 -8.883 1 98.38 114 SER A C 1
ATOM 897 O O . SER A 1 114 ? -7.879 14.648 -8.344 1 98.38 114 SER A O 1
ATOM 899 N N . LYS A 1 115 ? -10.031 14.164 -9 1 98.19 115 LYS A N 1
ATOM 900 C CA . LYS A 1 115 ? -10.516 15.5 -8.68 1 98.19 115 LYS A CA 1
ATOM 901 C C . LYS A 1 115 ? -11.219 15.516 -7.324 1 98.19 115 LYS A C 1
ATOM 903 O O . LYS A 1 115 ? -11.312 16.562 -6.676 1 98.19 115 LYS A O 1
ATOM 908 N N . GLN A 1 116 ? -11.719 14.391 -6.996 1 97.81 116 GLN A N 1
ATOM 909 C CA . GLN A 1 116 ? -12.477 14.289 -5.754 1 97.81 116 GLN A CA 1
ATOM 910 C C . GLN A 1 116 ? -11.984 13.117 -4.906 1 97.81 116 GLN A C 1
ATOM 912 O O . GLN A 1 116 ? -11.258 12.25 -5.398 1 97.81 116 GLN A O 1
ATOM 917 N N . TYR A 1 117 ? -12.242 13.133 -3.621 1 97.06 117 TYR A N 1
ATOM 918 C CA . TYR A 1 117 ? -11.984 12.031 -2.705 1 97.06 117 TYR A CA 1
ATOM 919 C C . TYR A 1 117 ? -13.164 11.805 -1.771 1 97.06 117 TYR A C 1
ATOM 921 O O . TYR A 1 117 ? -14.016 12.68 -1.62 1 97.06 117 TYR A O 1
ATOM 929 N N . LYS A 1 118 ? -13.312 10.602 -1.277 1 96.44 118 LYS A N 1
ATOM 930 C CA . LYS A 1 118 ? -14.289 10.203 -0.264 1 96.44 118 LYS A CA 1
ATOM 931 C C . LYS A 1 118 ? -13.602 9.602 0.955 1 96.44 118 LYS A C 1
ATOM 933 O O . LYS A 1 118 ? -12.562 8.945 0.826 1 96.44 118 LYS A O 1
ATOM 938 N N . ILE A 1 119 ? -14.172 9.859 2.088 1 95.5 119 ILE A N 1
ATOM 939 C CA . ILE A 1 119 ? -13.586 9.336 3.314 1 95.5 119 ILE A CA 1
ATOM 940 C C . ILE A 1 119 ? -14.594 8.43 4.02 1 95.5 119 ILE A C 1
ATOM 942 O O . ILE A 1 119 ? -15.797 8.523 3.773 1 95.5 119 ILE A O 1
ATOM 946 N N . ALA A 1 120 ? -14.117 7.531 4.754 1 92.62 120 ALA A N 1
ATOM 947 C CA . ALA A 1 120 ? -14.914 6.699 5.656 1 92.62 120 ALA A CA 1
ATOM 948 C C . ALA A 1 120 ? -14.469 6.883 7.105 1 92.62 120 ALA A C 1
ATOM 950 O O . ALA A 1 120 ? -13.273 6.934 7.395 1 92.62 120 ALA A O 1
ATOM 951 N N . MET A 1 121 ? -15.484 6.953 8.039 1 91.56 121 MET A N 1
ATOM 952 C CA . MET A 1 121 ? -15.242 7.219 9.453 1 91.56 121 MET A CA 1
ATOM 953 C C . MET A 1 121 ? -15.703 6.047 10.312 1 91.56 121 MET A C 1
ATOM 955 O O . MET A 1 121 ? -16.609 5.312 9.93 1 91.56 121 MET A O 1
ATOM 959 N N . TRP B 1 1 ? 16.625 18.344 -12.547 1 28.22 1 TRP B N 1
ATOM 960 C CA . TRP B 1 1 ? 16.938 17.016 -13.078 1 28.22 1 TRP B CA 1
ATOM 961 C C . TRP B 1 1 ? 16.375 15.922 -12.18 1 28.22 1 TRP B C 1
ATOM 963 O O . TRP B 1 1 ? 16.812 15.75 -11.047 1 28.22 1 TRP B O 1
ATOM 973 N N . ASP B 1 2 ? 15.102 15.727 -12.117 1 39.25 2 ASP B N 1
ATOM 974 C CA . ASP B 1 2 ? 14.406 14.742 -11.297 1 39.25 2 ASP B CA 1
ATOM 975 C C . ASP B 1 2 ? 14.844 13.328 -11.656 1 39.25 2 ASP B C 1
ATOM 977 O O . ASP B 1 2 ? 14.422 12.781 -12.68 1 39.25 2 ASP B O 1
ATOM 981 N N . SER B 1 3 ? 16.234 13.047 -11.562 1 36.06 3 SER B N 1
ATOM 982 C CA . SER B 1 3 ? 16.844 11.891 -12.219 1 36.06 3 SER B CA 1
ATOM 983 C C . SER B 1 3 ? 16.156 10.594 -11.797 1 36.06 3 SER B C 1
ATOM 985 O O . SER B 1 3 ? 16.609 9.508 -12.148 1 36.06 3 SER B O 1
ATOM 987 N N . GLY B 1 4 ? 14.922 10.586 -11.281 1 41.72 4 GLY B N 1
ATOM 988 C CA . GLY B 1 4 ? 14.508 9.195 -11.164 1 41.72 4 GLY B CA 1
ATOM 989 C C . GLY B 1 4 ? 15.07 8.312 -12.258 1 41.72 4 GLY B C 1
ATOM 990 O O . GLY B 1 4 ? 14.555 8.297 -13.383 1 41.72 4 GLY B O 1
ATOM 991 N N . SER B 1 5 ? 16.344 8.383 -12.477 1 37.44 5 SER B N 1
ATOM 992 C CA . SER B 1 5 ? 17 7.602 -13.523 1 37.44 5 SER B CA 1
ATOM 993 C C . SER B 1 5 ? 16.297 6.27 -13.75 1 37.44 5 SER B C 1
ATOM 995 O O . SER B 1 5 ? 16.094 5.5 -12.805 1 37.44 5 SER B O 1
ATOM 997 N N . THR B 1 6 ? 15.242 6.188 -14.633 1 37.75 6 THR B N 1
ATOM 998 C CA . THR B 1 6 ? 14.562 5.043 -15.227 1 37.75 6 THR B CA 1
ATOM 999 C C . THR B 1 6 ? 15.562 4.105 -15.898 1 37.75 6 THR B C 1
ATOM 1001 O O . THR B 1 6 ? 15.172 3.234 -16.688 1 37.75 6 THR B O 1
ATOM 1004 N N . VAL B 1 7 ? 16.75 4.27 -16.094 1 34.81 7 VAL B N 1
ATOM 1005 C CA . VAL B 1 7 ? 17.406 3.389 -17.047 1 34.81 7 VAL B CA 1
ATOM 1006 C C . VAL B 1 7 ? 16.891 1.963 -16.875 1 34.81 7 VAL B C 1
ATOM 1008 O O . VAL B 1 7 ? 17.109 1.106 -17.734 1 34.81 7 VAL B O 1
ATOM 1011 N N . GLY B 1 8 ? 16.953 1.311 -15.703 1 38 8 GLY B N 1
ATOM 1012 C CA . GLY B 1 8 ? 16.859 -0.135 -15.82 1 38 8 GLY B CA 1
ATOM 1013 C C . GLY B 1 8 ? 15.547 -0.597 -16.422 1 38 8 GLY B C 1
ATOM 1014 O O . GLY B 1 8 ? 14.484 -0.055 -16.109 1 38 8 GLY B O 1
ATOM 1015 N N . ASP B 1 9 ? 15.336 -1.081 -17.75 1 39.59 9 ASP B N 1
ATOM 1016 C CA . ASP B 1 9 ? 14.305 -1.846 -18.438 1 39.59 9 ASP B CA 1
ATOM 1017 C C . ASP B 1 9 ? 13.289 -2.426 -17.453 1 39.59 9 ASP B C 1
ATOM 1019 O O . ASP B 1 9 ? 12.086 -2.303 -17.656 1 39.59 9 ASP B O 1
ATOM 1023 N N . PHE B 1 10 ? 13.578 -3.889 -16.891 1 43.69 10 PHE B N 1
ATOM 1024 C CA . PHE B 1 10 ? 12.641 -4.852 -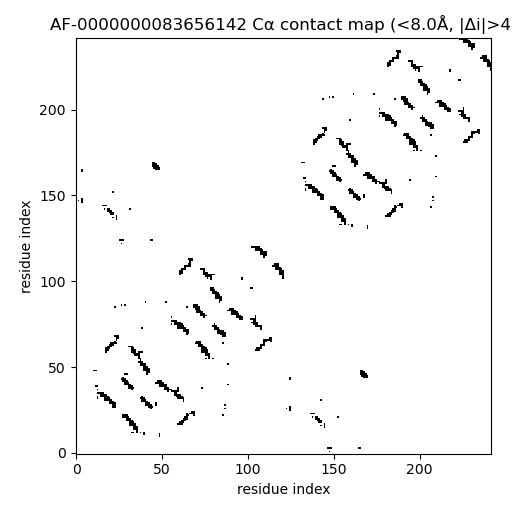16.344 1 43.69 10 PHE B CA 1
ATOM 1025 C C . PHE B 1 10 ? 11.891 -4.262 -15.148 1 43.69 10 PHE B C 1
ATOM 1027 O O . PHE B 1 10 ? 10.961 -4.875 -14.617 1 43.69 10 PHE B O 1
ATOM 1034 N N . ASP B 1 11 ? 12.586 -3.633 -13.922 1 53.81 11 ASP B N 1
ATOM 1035 C CA . ASP B 1 11 ? 12.469 -4.023 -12.523 1 53.81 11 ASP B CA 1
ATOM 1036 C C . ASP B 1 11 ? 11.055 -3.783 -12 1 53.81 11 ASP B C 1
ATOM 1038 O O . ASP B 1 11 ? 10.703 -4.23 -10.906 1 53.81 11 ASP B O 1
ATOM 1042 N N . GLY B 1 12 ? 10.102 -3.373 -12.727 1 70.88 12 GLY B N 1
ATOM 1043 C CA . GLY B 1 12 ? 8.875 -3.025 -12.031 1 70.88 12 GLY B CA 1
ATOM 1044 C C . GLY B 1 12 ? 7.629 -3.242 -12.875 1 70.88 12 GLY B C 1
ATOM 1045 O O . GLY B 1 12 ? 7.598 -4.137 -13.719 1 70.88 12 GLY B O 1
ATOM 1046 N N . HIS B 1 13 ? 6.555 -2.936 -12.68 1 88.44 13 HIS B N 1
ATOM 1047 C CA . HIS B 1 13 ? 5.23 -2.988 -13.297 1 88.44 13 HIS B CA 1
ATOM 1048 C C . HIS B 1 13 ? 5.246 -2.363 -14.688 1 88.44 13 HIS B C 1
ATOM 1050 O O . HIS B 1 13 ? 5.883 -1.33 -14.898 1 88.44 13 HIS B O 1
ATOM 1056 N N . SER B 1 14 ? 4.656 -3.082 -15.727 1 89.25 14 SER B N 1
ATOM 1057 C CA . SER B 1 14 ? 4.527 -2.586 -17.094 1 89.25 14 SER B CA 1
ATOM 1058 C C . SER B 1 14 ? 3.217 -1.826 -17.281 1 89.25 14 SER B C 1
ATOM 1060 O O . SER B 1 14 ? 2.998 -1.213 -18.328 1 89.25 14 SER B O 1
ATOM 1062 N N . ARG B 1 15 ? 2.342 -1.986 -16.422 1 92.5 15 ARG B N 1
ATOM 1063 C CA . ARG B 1 15 ? 1.058 -1.293 -16.406 1 92.5 15 ARG B CA 1
ATOM 1064 C C . ARG B 1 15 ? 0.769 -0.697 -15.039 1 92.5 15 ARG B C 1
ATOM 1066 O O . ARG B 1 15 ? 1.624 -0.724 -14.148 1 92.5 15 ARG B O 1
ATOM 1073 N N . ARG B 1 16 ? -0.398 -0.07 -14.844 1 90.38 16 ARG B N 1
ATOM 1074 C CA . ARG B 1 16 ? -0.766 0.677 -13.648 1 90.38 16 ARG B CA 1
ATOM 1075 C C . ARG B 1 16 ? -0.693 -0.207 -12.406 1 90.38 16 ARG B C 1
ATOM 1077 O O . ARG B 1 16 ? -1.188 -1.335 -12.414 1 90.38 16 ARG B O 1
ATOM 1084 N N . VAL B 1 17 ? 0.007 0.356 -11.352 1 94.44 17 VAL B N 1
ATOM 1085 C CA . VAL B 1 17 ? -0.029 -0.235 -10.023 1 94.44 17 VAL B CA 1
ATOM 1086 C C . VAL B 1 17 ? -1.33 0.146 -9.32 1 94.44 17 VAL B C 1
ATOM 1088 O O . VAL B 1 17 ? -1.686 1.326 -9.258 1 94.44 17 VAL B O 1
ATOM 1091 N N . LEU B 1 18 ? -2.041 -0.823 -8.781 1 94.75 18 LEU B N 1
ATOM 1092 C CA . LEU B 1 18 ? -3.352 -0.585 -8.188 1 94.75 18 LEU B CA 1
ATOM 1093 C C . LEU B 1 18 ? -3.275 -0.638 -6.668 1 94.75 18 LEU B C 1
ATOM 1095 O O . LEU B 1 18 ? -4.102 -0.033 -5.977 1 94.75 18 LEU B O 1
ATOM 1099 N N . SER B 1 19 ? -2.369 -1.318 -6.129 1 96.5 19 SER B N 1
ATOM 1100 C CA . SER B 1 19 ? -2.299 -1.519 -4.684 1 96.5 19 SER B CA 1
ATOM 1101 C C . SER B 1 19 ? -0.869 -1.802 -4.238 1 96.5 19 SER B C 1
ATOM 1103 O O . SER B 1 19 ? -0.048 -2.279 -5.023 1 96.5 19 SER B O 1
ATOM 1105 N N . CYS B 1 20 ? -0.571 -1.485 -3.037 1 97.31 20 CYS B N 1
ATOM 1106 C CA . CYS B 1 20 ? 0.726 -1.655 -2.391 1 97.31 20 CYS B CA 1
ATOM 1107 C C . CYS B 1 20 ? 0.558 -2.051 -0.928 1 97.31 20 CYS B C 1
ATOM 1109 O O . CYS B 1 20 ? -0.34 -1.553 -0.246 1 97.31 20 CYS B O 1
ATOM 1111 N N . ALA B 1 21 ? 1.422 -2.912 -0.418 1 98.31 21 ALA B N 1
ATOM 1112 C CA . ALA B 1 21 ? 1.392 -3.348 0.976 1 98.31 21 ALA B CA 1
ATOM 1113 C C . ALA B 1 21 ? 2.797 -3.379 1.571 1 98.31 21 ALA B C 1
ATOM 1115 O O . ALA B 1 21 ? 3.754 -3.771 0.899 1 98.31 21 ALA B O 1
ATOM 1116 N N . PHE B 1 22 ? 2.912 -2.963 2.775 1 97.31 22 PHE B N 1
ATOM 1117 C CA . PHE B 1 22 ? 4.145 -2.963 3.555 1 97.31 22 PHE B CA 1
ATOM 1118 C C . PHE B 1 22 ? 4.117 -4.059 4.613 1 97.31 22 PHE B C 1
ATOM 1120 O O . PHE B 1 22 ? 3.154 -4.168 5.375 1 97.31 22 PHE B O 1
ATOM 1127 N N . LYS B 1 23 ? 5.172 -4.902 4.68 1 97.31 23 LYS B N 1
ATOM 1128 C CA . LYS B 1 23 ? 5.277 -5.891 5.746 1 97.31 23 LYS B CA 1
ATOM 1129 C C . LYS B 1 23 ? 5.547 -5.223 7.09 1 97.31 23 LYS B C 1
ATOM 1131 O O . LYS B 1 23 ? 6.547 -4.52 7.254 1 97.31 23 LYS B O 1
ATOM 1136 N N . PRO B 1 24 ? 4.664 -5.512 8.039 1 93.44 24 PRO B N 1
ATOM 1137 C CA . PRO B 1 24 ? 4.727 -4.695 9.258 1 93.44 24 PRO B CA 1
ATOM 1138 C C . PRO B 1 24 ? 5.812 -5.164 10.227 1 93.44 24 PRO B C 1
ATOM 1140 O O . PRO B 1 24 ? 6.035 -4.527 11.258 1 93.44 24 PRO B O 1
ATOM 1143 N N . THR B 1 25 ? 6.512 -6.258 9.914 1 91.75 25 THR B N 1
ATOM 1144 C CA . THR B 1 25 ? 7.566 -6.781 10.781 1 91.75 25 THR B CA 1
ATOM 1145 C C . THR B 1 25 ? 8.836 -7.051 9.977 1 91.75 25 THR B C 1
ATOM 1147 O O . THR B 1 25 ? 8.773 -7.273 8.766 1 91.75 25 THR B O 1
ATOM 1150 N N . ARG B 1 26 ? 9.867 -7.109 10.719 1 91.56 26 ARG B N 1
ATOM 1151 C CA . ARG B 1 26 ? 11.133 -7.434 10.07 1 91.56 26 ARG B CA 1
ATOM 1152 C C . ARG B 1 26 ? 11.188 -8.906 9.688 1 91.56 26 ARG B C 1
ATOM 1154 O O . ARG B 1 26 ? 10.625 -9.758 10.383 1 91.56 26 ARG B O 1
ATOM 1161 N N . PRO B 1 27 ? 12.102 -9.242 8.641 1 94.06 27 PRO B N 1
ATOM 1162 C CA . PRO B 1 27 ? 12.617 -8.273 7.676 1 94.06 27 PRO B CA 1
ATOM 1163 C C . PRO B 1 27 ? 11.508 -7.582 6.883 1 94.06 27 PRO B C 1
ATOM 1165 O O . PRO B 1 27 ? 10.57 -8.242 6.434 1 94.06 27 PRO B O 1
ATOM 1168 N N . PHE B 1 28 ? 11.602 -6.32 6.617 1 93.56 28 PHE B N 1
ATOM 1169 C CA . PHE B 1 28 ? 10.586 -5.547 5.918 1 93.56 28 PHE B CA 1
ATOM 1170 C C . PHE B 1 28 ? 10.555 -5.895 4.438 1 93.56 28 PHE B C 1
ATOM 1172 O O . PHE B 1 28 ? 11.586 -6.227 3.854 1 93.56 28 PHE B O 1
ATOM 1179 N N . ARG B 1 29 ? 9.383 -5.801 3.906 1 95.62 29 ARG B N 1
ATOM 1180 C CA . ARG B 1 29 ? 9.094 -6.012 2.49 1 95.62 29 ARG B CA 1
ATOM 1181 C C . ARG B 1 29 ? 8.039 -5.035 1.992 1 95.62 29 ARG B C 1
ATOM 1183 O O . ARG B 1 29 ? 7.281 -4.473 2.785 1 95.62 29 ARG B O 1
ATOM 1190 N N . ILE B 1 30 ? 8.07 -4.844 0.693 1 95.5 30 ILE B N 1
ATOM 1191 C CA . ILE B 1 30 ? 6.969 -4.188 -0.011 1 95.5 30 ILE B CA 1
ATOM 1192 C C . ILE B 1 30 ? 6.453 -5.102 -1.122 1 95.5 30 ILE B C 1
ATOM 1194 O O . ILE B 1 30 ? 7.238 -5.773 -1.796 1 95.5 30 ILE B O 1
ATOM 1198 N N . VAL B 1 31 ? 5.137 -5.129 -1.243 1 97.69 31 VAL B N 1
ATOM 1199 C CA . VAL B 1 31 ? 4.523 -5.793 -2.389 1 97.69 31 VAL B CA 1
ATOM 1200 C C . VAL B 1 31 ? 3.619 -4.812 -3.131 1 97.69 31 VAL B C 1
ATOM 1202 O O . VAL B 1 31 ? 2.85 -4.074 -2.51 1 97.69 31 VAL B O 1
ATOM 1205 N N . THR B 1 32 ? 3.74 -4.75 -4.449 1 96.75 32 THR B N 1
ATOM 1206 C CA . THR B 1 32 ? 2.838 -3.992 -5.309 1 96.75 32 THR B CA 1
ATOM 1207 C C . THR B 1 32 ? 2.115 -4.918 -6.281 1 96.75 32 THR B C 1
ATOM 1209 O O . THR B 1 32 ? 2.572 -6.031 -6.543 1 96.75 32 THR B O 1
ATOM 1212 N N . CYS B 1 33 ? 0.972 -4.457 -6.773 1 97.25 33 CYS B N 1
ATOM 1213 C CA . CYS B 1 33 ? 0.243 -5.246 -7.758 1 97.25 33 CYS B CA 1
ATOM 1214 C C . CYS B 1 33 ? -0.624 -4.355 -8.641 1 97.25 33 CYS B C 1
ATOM 1216 O O . CYS B 1 33 ? -0.865 -3.191 -8.305 1 97.25 33 CYS B O 1
ATOM 1218 N N . GLY B 1 34 ? -1.011 -4.973 -9.867 1 96.31 34 GLY B N 1
ATOM 1219 C CA . GLY B 1 34 ? -1.858 -4.09 -10.648 1 96.31 34 GLY B CA 1
ATOM 1220 C C . GLY B 1 34 ? -2.32 -4.703 -11.953 1 96.31 34 GLY B C 1
ATOM 1221 O O . GLY B 1 34 ? -2.703 -5.875 -11.992 1 96.31 34 GLY B O 1
ATOM 1222 N N . GLU B 1 35 ? -2.363 -3.84 -12.984 1 96.56 35 GLU B N 1
ATOM 1223 C CA . GLU B 1 35 ? -3.053 -4.133 -14.242 1 96.56 35 GLU B CA 1
ATOM 1224 C C . GLU B 1 35 ? -2.209 -5.039 -15.133 1 96.56 35 GLU B C 1
ATOM 1226 O O . GLU B 1 35 ? -2.701 -5.57 -16.125 1 96.56 35 GLU B O 1
ATOM 1231 N N . ASP B 1 36 ? -0.96 -5.348 -14.805 1 95.94 36 ASP B N 1
ATOM 1232 C CA . ASP B 1 36 ? -0.11 -6.227 -15.602 1 95.94 36 ASP B CA 1
ATOM 1233 C C . ASP B 1 36 ? -0.188 -7.664 -15.102 1 95.94 36 ASP B C 1
ATOM 1235 O O . ASP B 1 36 ? 0.58 -8.523 -15.547 1 95.94 36 ASP B O 1
ATOM 1239 N N . PHE B 1 37 ? -1.027 -7.93 -14.102 1 98.06 37 PHE B N 1
ATOM 1240 C CA . PHE B 1 37 ? -1.354 -9.234 -13.539 1 98.06 37 PHE B CA 1
ATOM 1241 C C . PHE B 1 37 ? -0.243 -9.719 -12.617 1 98.06 37 PHE B C 1
ATOM 1243 O O . PHE B 1 37 ? -0.201 -10.891 -12.25 1 98.06 37 PHE B O 1
ATOM 1250 N N . LEU B 1 38 ? 0.741 -8.805 -12.242 1 97.06 38 LEU B N 1
ATOM 1251 C CA . LEU B 1 38 ? 1.895 -9.18 -11.43 1 97.06 38 LEU B CA 1
ATOM 1252 C C . LEU B 1 38 ? 1.749 -8.648 -10 1 97.06 38 LEU B C 1
ATOM 1254 O O . LEU B 1 38 ? 1.231 -7.547 -9.797 1 97.06 38 LEU B O 1
ATOM 1258 N N . ALA B 1 39 ? 2.15 -9.445 -9.07 1 98 39 ALA B N 1
ATOM 1259 C CA . ALA B 1 39 ? 2.596 -8.898 -7.793 1 98 39 ALA B CA 1
ATOM 1260 C C . ALA B 1 39 ? 4.117 -8.844 -7.719 1 98 39 ALA B C 1
ATOM 1262 O O . ALA B 1 39 ? 4.793 -9.867 -7.871 1 98 39 ALA B O 1
ATOM 1263 N N . ASN B 1 40 ? 4.645 -7.617 -7.543 1 96.88 40 ASN B N 1
ATOM 1264 C CA . ASN B 1 40 ? 6.086 -7.457 -7.402 1 96.88 40 ASN B CA 1
ATOM 1265 C C . ASN B 1 40 ? 6.5 -7.391 -5.934 1 96.88 40 ASN B C 1
ATOM 1267 O O . ASN B 1 40 ? 5.848 -6.727 -5.129 1 96.88 40 ASN B O 1
ATOM 1271 N N . PHE B 1 41 ? 7.508 -8.094 -5.664 1 96.56 41 PHE B N 1
ATOM 1272 C CA . PHE B 1 41 ? 8.055 -8.25 -4.32 1 96.56 41 PHE B CA 1
ATOM 1273 C C . PHE B 1 41 ? 9.375 -7.512 -4.18 1 96.56 41 PHE B C 1
ATOM 1275 O O . PHE B 1 41 ? 10.281 -7.695 -4.996 1 96.56 41 PHE B O 1
ATOM 1282 N N . TYR B 1 42 ? 9.477 -6.602 -3.186 1 93.94 42 TYR B N 1
ATOM 1283 C CA . TYR B 1 42 ? 10.672 -5.805 -2.938 1 93.94 42 TYR B CA 1
ATOM 1284 C C . TYR B 1 42 ? 11.281 -6.137 -1.581 1 93.94 42 TYR B C 1
ATOM 1286 O O . TYR B 1 42 ? 10.562 -6.273 -0.588 1 93.94 42 TYR B O 1
ATOM 1294 N N . GLU B 1 43 ? 12.594 -6.227 -1.527 1 93.31 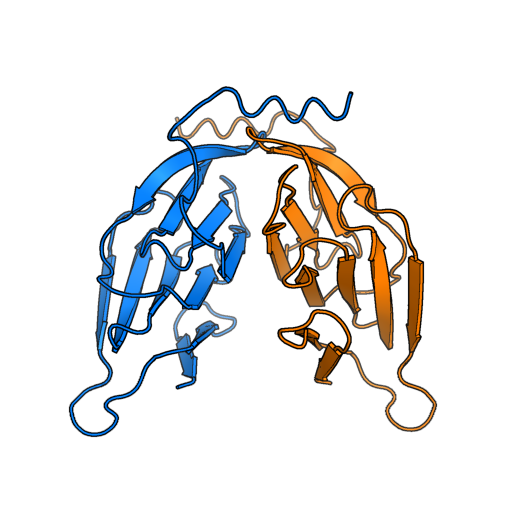43 GLU B N 1
ATOM 1295 C CA . GLU B 1 43 ? 13.359 -6.438 -0.302 1 93.31 43 GLU B CA 1
ATOM 1296 C C . GLU B 1 43 ? 14.141 -5.18 0.081 1 93.31 43 GLU B C 1
ATOM 1298 O O . GLU B 1 43 ? 14.625 -4.457 -0.789 1 93.31 43 GLU B O 1
ATOM 1303 N N . GLY B 1 44 ? 14.344 -4.988 1.425 1 89.38 44 GLY B N 1
ATOM 1304 C CA . GLY B 1 44 ? 15.062 -3.816 1.899 1 89.38 44 GLY B CA 1
ATOM 1305 C C . GLY B 1 44 ? 14.883 -3.566 3.385 1 89.38 44 GLY B C 1
ATOM 1306 O O . GLY B 1 44 ? 14.5 -4.473 4.129 1 89.38 44 GLY B O 1
ATOM 1307 N N . PRO B 1 45 ? 15.148 -2.09 3.768 1 85.12 45 PRO B N 1
ATOM 1308 C CA . PRO B 1 45 ? 15.57 -0.969 2.924 1 85.12 45 PRO B CA 1
ATOM 1309 C C . PRO B 1 45 ? 17.062 -1.008 2.592 1 85.12 45 PRO B C 1
ATOM 1311 O O . PRO B 1 45 ? 17.859 -1.549 3.365 1 85.12 45 PRO B O 1
ATOM 1314 N N . PRO B 1 46 ? 17.562 -0.068 1.492 1 89.81 46 PRO B N 1
ATOM 1315 C CA . PRO B 1 46 ? 16.562 0.425 0.532 1 89.81 46 PRO B CA 1
ATOM 1316 C C . PRO B 1 46 ? 15.812 -0.703 -0.165 1 89.81 46 PRO B C 1
ATOM 1318 O O . PRO B 1 46 ? 16.344 -1.798 -0.342 1 89.81 46 PRO B O 1
ATOM 1321 N N . PHE B 1 47 ? 14.562 -0.445 -0.504 1 90.5 47 PHE B N 1
ATOM 1322 C CA . PHE B 1 47 ? 13.758 -1.5 -1.102 1 90.5 47 PHE B CA 1
ATOM 1323 C C . PHE B 1 47 ? 14.086 -1.669 -2.578 1 90.5 47 PHE B C 1
ATOM 1325 O O . PHE B 1 47 ? 13.875 -0.755 -3.377 1 90.5 47 PHE B O 1
ATOM 1332 N N . LYS B 1 48 ? 14.602 -2.842 -2.91 1 91.81 48 LYS B N 1
ATOM 1333 C CA . LYS B 1 48 ? 14.945 -3.229 -4.277 1 91.81 48 LYS B CA 1
ATOM 1334 C C . LYS B 1 48 ? 14.023 -4.34 -4.777 1 91.81 48 LYS B C 1
ATOM 1336 O O . LYS B 1 48 ? 13.633 -5.219 -4.012 1 91.81 48 LYS B O 1
ATOM 1341 N N . PHE B 1 49 ? 13.789 -4.289 -6.098 1 92.69 49 PHE B N 1
ATOM 1342 C CA . PHE B 1 49 ? 13.031 -5.355 -6.73 1 92.69 49 PHE B CA 1
ATOM 1343 C C . PHE B 1 49 ? 13.672 -6.711 -6.469 1 92.69 49 PHE B C 1
ATOM 1345 O O . PHE B 1 49 ? 14.891 -6.863 -6.617 1 92.69 49 PHE B O 1
ATOM 1352 N N . SER B 1 50 ? 12.875 -7.656 -6.02 1 94.12 50 SER B N 1
ATOM 1353 C CA . SER B 1 50 ? 13.344 -9.023 -5.797 1 94.12 50 SER B CA 1
ATOM 1354 C C . SER B 1 50 ? 12.805 -9.969 -6.863 1 94.12 50 SER B C 1
ATOM 1356 O O . SER B 1 50 ? 13.586 -10.609 -7.574 1 94.12 50 SER B O 1
ATOM 1358 N N . MET B 1 51 ? 11.5 -10.055 -7.066 1 94.81 51 MET B N 1
ATOM 1359 C CA . MET B 1 51 ? 10.883 -10.953 -8.031 1 94.81 51 MET B CA 1
ATOM 1360 C C . MET B 1 51 ? 9.469 -10.492 -8.383 1 94.81 51 MET B C 1
ATOM 1362 O O . MET B 1 51 ? 8.867 -9.719 -7.641 1 94.81 51 MET B O 1
ATOM 1366 N N . SER B 1 52 ? 8.977 -11 -9.547 1 96.44 52 SER B N 1
ATOM 1367 C CA . SER B 1 52 ? 7.566 -10.914 -9.914 1 96.44 52 SER B CA 1
ATOM 1368 C C . SER B 1 52 ? 6.836 -12.219 -9.617 1 96.44 52 SER B C 1
ATOM 1370 O O . SER B 1 52 ? 7.309 -13.297 -9.984 1 96.44 52 SER B O 1
ATOM 1372 N N . ILE B 1 53 ? 5.785 -12.094 -8.977 1 97.62 53 ILE B N 1
ATOM 1373 C CA . ILE B 1 53 ? 4.867 -13.203 -8.766 1 97.62 53 ILE B CA 1
ATOM 1374 C C . ILE B 1 53 ? 3.771 -13.18 -9.828 1 97.62 53 ILE B C 1
ATOM 1376 O O . ILE B 1 53 ? 3.062 -12.188 -9.984 1 97.62 53 ILE B O 1
ATOM 1380 N N . ARG B 1 54 ? 3.541 -14.312 -10.516 1 97.94 54 ARG B N 1
ATOM 1381 C CA . ARG B 1 54 ? 2.738 -14.328 -11.734 1 97.94 54 ARG B CA 1
ATOM 1382 C C . ARG B 1 54 ? 1.574 -15.305 -11.617 1 97.94 54 ARG B C 1
ATOM 1384 O O . ARG B 1 54 ? 1.114 -15.859 -12.617 1 97.94 54 ARG B O 1
ATOM 1391 N N . ASP B 1 55 ? 0.976 -15.477 -10.5 1 98.56 55 ASP B N 1
ATOM 1392 C CA . ASP B 1 55 ? -0.015 -16.516 -10.25 1 98.56 55 ASP B CA 1
ATOM 1393 C C . ASP B 1 55 ? -1.399 -16.094 -10.727 1 98.56 55 ASP B C 1
ATOM 1395 O O . ASP B 1 55 ? -2.279 -16.922 -10.93 1 98.56 55 ASP B O 1
ATOM 1399 N N . HIS B 1 56 ? -1.701 -14.852 -10.875 1 98.31 56 HIS B N 1
ATOM 1400 C CA . HIS B 1 56 ? -2.996 -14.367 -11.336 1 98.31 56 HIS B CA 1
ATOM 1401 C C . HIS B 1 56 ? -3.025 -14.234 -12.852 1 98.31 56 HIS B C 1
ATOM 1403 O O . HIS B 1 56 ? -1.983 -14.039 -13.484 1 98.31 56 HIS B O 1
ATOM 1409 N N . THR B 1 57 ? -4.254 -14.297 -13.43 1 98.38 57 THR B N 1
ATOM 1410 C CA . THR B 1 57 ? -4.406 -14.234 -14.875 1 98.38 57 THR B CA 1
ATOM 1411 C C . THR B 1 57 ? -5.223 -13.008 -15.281 1 98.38 57 THR B C 1
ATOM 1413 O O . THR B 1 57 ? -5.703 -12.922 -16.406 1 98.38 57 THR B O 1
ATOM 1416 N N . ASN B 1 58 ? -5.523 -12.078 -14.453 1 98.44 58 ASN B N 1
ATOM 1417 C CA . ASN B 1 58 ? -6.219 -10.805 -14.641 1 98.44 58 ASN B CA 1
ATOM 1418 C C . ASN B 1 58 ? -5.77 -9.766 -13.625 1 98.44 58 ASN B C 1
ATOM 1420 O O . ASN B 1 58 ? -4.859 -10.016 -12.836 1 98.44 58 ASN B O 1
ATOM 1424 N N . PHE B 1 59 ? -6.309 -8.531 -13.688 1 98.06 59 PHE B N 1
ATOM 1425 C CA . PHE B 1 59 ? -5.949 -7.438 -12.789 1 98.06 59 PHE B CA 1
ATOM 1426 C C . PHE B 1 59 ? -5.883 -7.922 -11.352 1 98.06 59 PHE B C 1
ATOM 1428 O O . PHE B 1 59 ? -6.809 -8.578 -10.867 1 98.06 59 PHE B O 1
ATOM 1435 N N . ILE B 1 60 ? -4.762 -7.727 -10.695 1 98.5 60 ILE B N 1
ATOM 1436 C CA . ILE B 1 60 ? -4.719 -7.852 -9.25 1 98.5 60 ILE B CA 1
ATOM 1437 C C . ILE B 1 60 ? -5.172 -6.547 -8.602 1 98.5 60 ILE B C 1
ATOM 1439 O O . ILE B 1 60 ? -4.453 -5.543 -8.641 1 98.5 60 ILE B O 1
ATOM 1443 N N . ASN B 1 61 ? -6.301 -6.586 -7.922 1 98.06 61 ASN B N 1
ATOM 1444 C CA . ASN B 1 61 ? -6.98 -5.375 -7.48 1 98.06 61 ASN B CA 1
ATOM 1445 C C . ASN B 1 61 ? -6.457 -4.895 -6.129 1 98.06 61 ASN B C 1
ATOM 1447 O O . ASN B 1 61 ? -6.469 -3.697 -5.84 1 98.06 61 ASN B O 1
ATOM 1451 N N . CYS B 1 62 ? -6.074 -5.852 -5.305 1 98.38 62 CYS B N 1
ATOM 1452 C CA . CYS B 1 62 ? -5.688 -5.48 -3.949 1 98.38 62 CYS B CA 1
ATOM 1453 C C . CYS B 1 62 ? -4.691 -6.484 -3.375 1 98.38 62 CYS B C 1
ATOM 1455 O O . CYS B 1 62 ? -4.785 -7.684 -3.648 1 98.38 62 CYS B O 1
ATOM 1457 N N . VAL B 1 63 ? -3.721 -6 -2.641 1 98.81 63 VAL B N 1
ATOM 1458 C CA . VAL B 1 63 ? -2.809 -6.801 -1.829 1 98.81 63 VAL B CA 1
ATOM 1459 C C . VAL B 1 63 ? -2.781 -6.262 -0.4 1 98.81 63 VAL B C 1
ATOM 1461 O O . VAL B 1 63 ? -2.816 -5.047 -0.185 1 98.81 63 VAL B O 1
ATOM 1464 N N . ARG B 1 64 ? -2.762 -7.148 0.566 1 98.62 64 ARG B N 1
ATOM 1465 C CA . ARG B 1 64 ? -2.646 -6.781 1.974 1 98.62 64 ARG B CA 1
ATOM 1466 C C . ARG B 1 64 ? -1.744 -7.754 2.723 1 98.62 64 ARG B C 1
ATOM 1468 O O . ARG B 1 64 ? -1.856 -8.969 2.551 1 98.62 64 ARG B O 1
ATOM 1475 N N . TYR B 1 65 ? -0.863 -7.227 3.541 1 98.69 65 TYR B N 1
ATOM 1476 C CA . TYR B 1 65 ? -0.135 -8.047 4.508 1 98.69 65 TYR B CA 1
ATOM 1477 C C . TYR B 1 65 ? -0.993 -8.336 5.73 1 98.69 65 TYR B C 1
ATOM 1479 O O . TYR B 1 65 ? -1.774 -7.488 6.168 1 98.69 65 TYR B O 1
ATOM 1487 N N . SER B 1 66 ? -0.809 -9.555 6.293 1 98.69 66 SER B N 1
ATOM 1488 C CA . SER B 1 66 ? -1.392 -9.82 7.605 1 98.69 66 SER B CA 1
ATOM 1489 C C . SER B 1 66 ? -0.742 -8.961 8.68 1 98.69 66 SER B C 1
ATOM 1491 O O . SER B 1 66 ? 0.43 -8.594 8.57 1 98.69 66 SER B O 1
ATOM 1493 N N . PRO B 1 67 ? -1.492 -8.664 9.742 1 96.81 67 PRO B N 1
ATOM 1494 C CA . PRO B 1 67 ? -0.952 -7.789 10.781 1 96.81 67 PRO B CA 1
ATOM 1495 C C . PRO B 1 67 ? 0.332 -8.336 11.406 1 96.81 67 PRO B C 1
ATOM 1497 O O . PRO B 1 67 ? 1.201 -7.559 11.812 1 96.81 67 PRO B O 1
ATOM 1500 N N . ASP B 1 68 ? 0.561 -9.641 11.438 1 97.5 68 ASP B N 1
ATOM 1501 C CA . ASP B 1 68 ? 1.76 -10.211 12.047 1 97.5 68 ASP B CA 1
ATOM 1502 C C . ASP B 1 68 ? 2.877 -10.367 11.016 1 97.5 68 ASP B C 1
ATOM 1504 O O . ASP B 1 68 ? 3.957 -10.867 11.336 1 97.5 68 ASP B O 1
ATOM 1508 N N . GLY B 1 69 ? 2.609 -10.008 9.797 1 97.94 69 GLY B N 1
ATOM 1509 C CA . GLY B 1 69 ? 3.623 -9.992 8.75 1 97.94 69 GLY B CA 1
ATOM 1510 C C . GLY B 1 69 ? 3.938 -11.367 8.203 1 97.94 69 GLY B C 1
ATOM 1511 O O . GLY B 1 69 ? 4.793 -11.516 7.328 1 97.94 69 GLY B O 1
ATOM 1512 N N . SER B 1 70 ? 3.184 -12.422 8.617 1 98.62 70 SER B N 1
ATOM 1513 C CA . SER B 1 70 ? 3.537 -13.781 8.25 1 98.62 70 SER B CA 1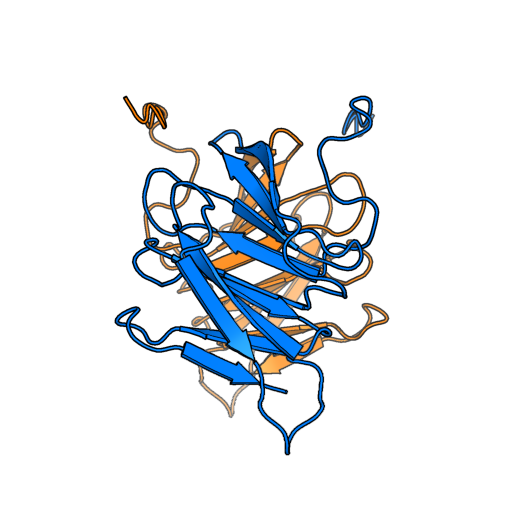
ATOM 1514 C C . SER B 1 70 ? 3.029 -14.125 6.855 1 98.62 70 SER B C 1
ATOM 1516 O O . SER B 1 70 ? 3.58 -15.008 6.188 1 98.62 70 SER B O 1
ATOM 1518 N N . LYS B 1 71 ? 1.98 -13.445 6.422 1 98.88 71 LYS B N 1
ATOM 1519 C CA . LYS B 1 71 ? 1.364 -13.719 5.125 1 98.88 71 LYS B CA 1
ATOM 1520 C C . LYS B 1 71 ? 0.971 -12.43 4.418 1 98.88 71 LYS B C 1
ATOM 1522 O O . LYS B 1 71 ? 0.83 -11.383 5.059 1 98.88 71 LYS B O 1
ATOM 1527 N N . PHE B 1 72 ? 0.857 -12.445 3.129 1 98.81 72 PHE B N 1
ATOM 1528 C CA . PHE B 1 72 ? 0.053 -11.461 2.412 1 98.81 72 PHE B CA 1
ATOM 1529 C C . PHE B 1 72 ? -0.915 -12.148 1.456 1 98.81 72 PHE B C 1
ATOM 1531 O O . PHE B 1 72 ? 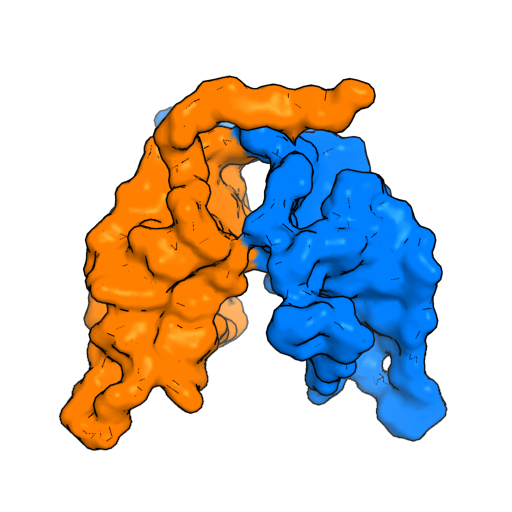-0.737 -13.32 1.118 1 98.81 72 PHE B O 1
ATOM 1538 N N . ILE B 1 73 ? -2.008 -11.453 1.11 1 98.94 73 ILE B N 1
ATOM 1539 C CA . ILE B 1 73 ? -3.039 -11.945 0.203 1 98.94 73 ILE B CA 1
ATOM 1540 C C . ILE B 1 73 ? -3.178 -10.992 -0.983 1 98.94 73 ILE B C 1
ATOM 1542 O O . ILE B 1 73 ? -3.133 -9.773 -0.817 1 98.94 73 ILE B O 1
ATOM 1546 N N . THR B 1 74 ? -3.266 -11.547 -2.18 1 98.88 74 THR B N 1
ATOM 1547 C CA . THR B 1 74 ? -3.707 -10.812 -3.361 1 98.88 74 THR B CA 1
ATOM 1548 C C . THR B 1 74 ? -5.113 -11.242 -3.77 1 98.88 74 THR B C 1
ATOM 1550 O O . THR B 1 74 ? -5.469 -12.414 -3.65 1 98.88 74 THR B O 1
ATOM 1553 N N . VAL B 1 75 ? -5.895 -10.297 -4.234 1 98.75 75 VAL B N 1
ATOM 1554 C CA . VAL B 1 75 ? -7.203 -10.594 -4.805 1 98.75 75 VAL B CA 1
ATOM 1555 C C . VAL B 1 75 ? -7.32 -9.969 -6.191 1 98.75 75 VAL B C 1
ATOM 1557 O O . VAL B 1 75 ? -6.738 -8.914 -6.453 1 98.75 75 VAL B O 1
ATOM 1560 N N . SER B 1 76 ? -8.164 -10.625 -7.004 1 98.56 76 SER B N 1
ATOM 1561 C CA . SER B 1 76 ? -8.008 -10.367 -8.43 1 98.56 76 SER B CA 1
ATOM 1562 C C . SER B 1 76 ? -9.352 -10.453 -9.156 1 98.56 76 SER B C 1
ATOM 1564 O O . SER B 1 76 ? -10.297 -11.062 -8.656 1 98.56 76 SER B O 1
ATOM 1566 N N . SER B 1 77 ? -9.344 -9.836 -10.352 1 97.56 77 SER B N 1
ATOM 1567 C CA . SER B 1 77 ? -10.461 -9.953 -11.281 1 97.56 77 SER B CA 1
ATOM 1568 C C . SER B 1 77 ? -10.531 -11.344 -11.898 1 97.56 77 SER B C 1
ATOM 1570 O O . SER B 1 77 ? -11.516 -11.688 -12.555 1 97.56 77 SER B O 1
ATOM 1572 N N . ASP B 1 78 ? -9.609 -12.219 -11.664 1 97.12 78 ASP B N 1
ATOM 1573 C CA . ASP B 1 78 ? -9.695 -13.602 -12.109 1 97.12 78 ASP B CA 1
ATOM 1574 C C . ASP B 1 78 ? -10.492 -14.453 -11.125 1 97.12 78 ASP B C 1
ATOM 1576 O O . ASP B 1 78 ? -10.5 -15.688 -11.219 1 97.12 78 ASP B O 1
ATOM 1580 N N . ARG B 1 79 ? -11.023 -13.812 -10.156 1 96.5 79 ARG B N 1
ATOM 1581 C CA . ARG B 1 79 ? -11.961 -14.359 -9.18 1 96.5 79 ARG B CA 1
ATOM 1582 C C . ARG B 1 79 ? -11.234 -15.203 -8.141 1 96.5 79 ARG B C 1
ATOM 1584 O O . ARG B 1 79 ? -11.844 -16.047 -7.484 1 96.5 79 ARG B O 1
ATOM 1591 N N . LYS B 1 80 ? -9.984 -15.039 -8.023 1 96.94 80 LYS B N 1
ATOM 1592 C CA . LYS B 1 80 ? -9.195 -15.773 -7.047 1 96.94 80 LYS B CA 1
ATOM 1593 C C . LYS B 1 80 ? -8.609 -14.836 -5.992 1 96.94 80 LYS B C 1
ATOM 1595 O O . LYS B 1 80 ? -8.281 -13.688 -6.293 1 96.94 80 LYS B O 1
ATOM 1600 N N . GLY B 1 81 ? -8.555 -15.344 -4.77 1 98.06 81 GLY B N 1
ATOM 1601 C CA . GLY B 1 81 ? -7.609 -14.898 -3.76 1 98.06 81 GLY B CA 1
ATOM 1602 C C . GLY B 1 81 ? -6.477 -15.875 -3.525 1 98.06 81 GLY B C 1
ATOM 1603 O O . GLY B 1 81 ? -6.695 -17.094 -3.512 1 98.06 81 GLY B O 1
ATOM 1604 N N . ILE B 1 82 ? -5.25 -15.344 -3.43 1 98.81 82 ILE B N 1
ATOM 1605 C CA . ILE B 1 82 ? -4.09 -16.203 -3.236 1 98.81 82 ILE B CA 1
ATOM 1606 C C . ILE B 1 82 ? -3.303 -15.75 -2.012 1 98.81 82 ILE B C 1
ATOM 1608 O O . ILE B 1 82 ? -3.098 -14.555 -1.809 1 98.81 82 ILE B O 1
ATOM 1612 N N . ILE B 1 83 ? -2.928 -16.734 -1.182 1 98.88 83 ILE B N 1
ATOM 1613 C CA . ILE B 1 83 ? -2.203 -16.5 0.064 1 98.88 83 ILE B CA 1
ATOM 1614 C C . ILE B 1 83 ? -0.727 -16.844 -0.13 1 98.88 83 ILE B C 1
ATOM 1616 O O . ILE B 1 83 ? -0.389 -17.891 -0.664 1 98.88 83 ILE B O 1
ATOM 1620 N N . TYR B 1 84 ? 0.164 -15.93 0.289 1 98.88 84 TYR B N 1
ATOM 1621 C CA . TYR B 1 84 ? 1.607 -16.094 0.148 1 98.88 84 TYR B CA 1
ATOM 1622 C C . TYR B 1 84 ? 2.303 -15.984 1.499 1 98.88 84 TYR B C 1
ATOM 1624 O O . TYR B 1 84 ? 1.796 -15.328 2.414 1 98.88 84 TYR B O 1
ATOM 1632 N N . ASP B 1 85 ? 3.523 -16.562 1.593 1 98.88 85 ASP B N 1
ATOM 1633 C CA . ASP B 1 85 ? 4.418 -16.344 2.727 1 98.88 85 ASP B CA 1
ATOM 1634 C C . ASP B 1 85 ? 4.93 -14.906 2.754 1 98.88 85 ASP B C 1
ATOM 1636 O O . ASP B 1 85 ? 5.449 -14.406 1.754 1 98.88 85 ASP B O 1
ATOM 1640 N N . GLY B 1 86 ? 4.832 -14.25 3.842 1 98.56 86 GLY B N 1
ATOM 1641 C CA . GLY B 1 86 ? 5.156 -12.836 3.934 1 98.56 86 GLY B CA 1
ATOM 1642 C C . GLY B 1 86 ? 6.637 -12.547 3.773 1 98.56 86 GLY B C 1
ATOM 1643 O O . GLY B 1 86 ? 7.016 -11.453 3.35 1 98.56 86 GLY B O 1
ATOM 1644 N N . LYS B 1 87 ? 7.484 -13.422 4.105 1 97.81 87 LYS B N 1
ATOM 1645 C CA . LYS B 1 87 ? 8.93 -13.211 4.051 1 97.81 87 LYS B CA 1
ATOM 1646 C C . LYS B 1 87 ? 9.492 -13.625 2.693 1 97.81 87 LYS B C 1
ATOM 1648 O O . LYS B 1 87 ? 10.32 -12.914 2.119 1 97.81 87 LYS B O 1
ATOM 1653 N N . THR B 1 88 ? 9.047 -14.711 2.139 1 97.94 88 THR B N 1
ATOM 1654 C CA . THR B 1 88 ? 9.703 -15.281 0.968 1 97.94 88 THR B CA 1
ATOM 1655 C C . THR B 1 88 ? 8.922 -14.953 -0.302 1 97.94 88 THR B C 1
ATOM 1657 O O . THR B 1 88 ? 9.469 -15.008 -1.404 1 97.94 88 THR B O 1
ATOM 1660 N N . GLY B 1 89 ? 7.598 -14.734 -0.168 1 98.44 89 GLY B N 1
ATOM 1661 C CA . GLY B 1 89 ? 6.75 -14.555 -1.336 1 98.44 89 GLY B CA 1
ATOM 1662 C C . GLY B 1 89 ? 6.277 -15.859 -1.94 1 98.44 89 GLY B C 1
ATOM 1663 O O . GLY B 1 89 ? 5.641 -15.867 -2.996 1 98.44 89 GLY B O 1
ATOM 1664 N N . ASN B 1 90 ? 6.512 -16.969 -1.224 1 98.69 90 ASN B N 1
ATOM 1665 C CA . ASN B 1 90 ? 6.059 -18.266 -1.734 1 98.69 90 ASN B CA 1
ATOM 1666 C C . ASN B 1 90 ? 4.555 -18.438 -1.557 1 98.69 90 ASN B C 1
ATOM 1668 O O . ASN B 1 90 ? 3.998 -18.062 -0.526 1 98.69 90 ASN B O 1
ATOM 1672 N N . LYS B 1 91 ? 3.916 -19.094 -2.539 1 98.75 91 LYS B N 1
ATOM 1673 C CA . LYS B 1 91 ? 2.484 -19.375 -2.473 1 98.75 91 LYS B CA 1
ATOM 1674 C C . LYS B 1 91 ? 2.178 -20.422 -1.409 1 98.75 91 LYS B C 1
ATOM 1676 O O . LYS B 1 91 ? 2.828 -21.469 -1.355 1 98.75 91 LYS B O 1
ATOM 1681 N N . LEU B 1 92 ? 1.227 -20.156 -0.563 1 98.69 92 LEU B N 1
ATOM 1682 C CA . LEU B 1 92 ? 0.816 -21.047 0.506 1 98.69 92 LEU B CA 1
ATOM 1683 C C . LEU B 1 92 ? -0.53 -21.703 0.189 1 98.69 92 LEU B C 1
ATOM 1685 O O . LEU B 1 92 ? -0.821 -22.797 0.655 1 98.69 92 LEU B O 1
ATOM 1689 N N . GLY B 1 93 ? -1.455 -20.984 -0.531 1 98.19 93 GLY B N 1
ATOM 1690 C CA . GLY B 1 93 ? -2.793 -21.453 -0.854 1 98.19 93 GLY B CA 1
ATOM 1691 C C . GLY B 1 93 ? -3.582 -20.469 -1.7 1 98.19 93 GLY B C 1
ATOM 1692 O O . GLY B 1 93 ? -3.074 -19.422 -2.068 1 98.19 93 GLY B O 1
ATOM 1693 N N . GLU B 1 94 ? -4.734 -20.875 -2.143 1 97.5 94 GLU B N 1
ATOM 1694 C CA . GLU B 1 94 ? -5.629 -20.031 -2.924 1 97.5 94 GLU B CA 1
ATOM 1695 C C . GLU B 1 94 ? -7.09 -20.375 -2.658 1 97.5 94 GLU B C 1
ATOM 1697 O O . GLU B 1 94 ? -7.395 -21.469 -2.154 1 97.5 94 GLU B O 1
ATOM 1702 N N . PHE B 1 95 ? -7.965 -19.375 -2.83 1 94.38 95 PHE B N 1
ATOM 1703 C CA . PHE B 1 95 ? -9.406 -19.594 -2.791 1 94.38 95 PHE B CA 1
ATOM 1704 C C . PHE B 1 95 ? -10.086 -18.922 -3.977 1 94.38 95 PHE B C 1
ATOM 1706 O O . PHE B 1 95 ? -9.492 -18.047 -4.621 1 94.38 95 PHE B O 1
ATOM 1713 N N . SER B 1 96 ? -11.227 -19.406 -4.371 1 91.81 96 SER B N 1
ATOM 1714 C CA . SER B 1 96 ? -12.008 -18.828 -5.461 1 91.81 96 SER B CA 1
ATOM 1715 C C . SER B 1 96 ? -13.453 -18.594 -5.043 1 91.81 96 SER B C 1
ATOM 1717 O O . SER B 1 96 ? -13.945 -19.234 -4.113 1 91.81 96 SER B O 1
ATOM 1719 N N . GLU B 1 97 ? -13.922 -17.484 -5.473 1 77.12 97 GLU B N 1
ATOM 1720 C CA . GLU B 1 97 ? -15.359 -17.312 -5.285 1 77.12 97 GLU B CA 1
ATOM 1721 C C . GLU B 1 97 ? -16.141 -18.312 -6.121 1 77.12 97 GLU B C 1
ATOM 1723 O O . GLU B 1 97 ? -15.867 -18.5 -7.305 1 77.12 97 GLU B O 1
ATOM 1728 N N . GLU B 1 98 ? -16.5 -19.422 -5.391 1 64.5 98 GLU B N 1
ATOM 1729 C CA . GLU B 1 98 ? -17.297 -20.484 -6.016 1 64.5 98 GLU B CA 1
ATOM 1730 C C . GLU B 1 98 ? -18.391 -19.906 -6.902 1 64.5 98 GLU B C 1
ATOM 1732 O O . GLU B 1 98 ? -18.656 -18.703 -6.867 1 64.5 98 GLU B O 1
ATOM 1737 N N . ASP B 1 99 ? -19.391 -20.828 -7.344 1 59.88 99 ASP B N 1
ATOM 1738 C CA . ASP B 1 99 ? -20.422 -20.844 -8.367 1 59.88 99 ASP B CA 1
ATOM 1739 C C . ASP B 1 99 ? -21.266 -19.578 -8.32 1 59.88 99 ASP B C 1
ATOM 1741 O O . ASP B 1 99 ? -21.672 -19.047 -9.359 1 59.88 99 ASP B O 1
ATOM 1745 N N . GLY B 1 100 ? -21.781 -19.188 -7.34 1 57.78 100 GLY B N 1
ATOM 1746 C CA . GLY B 1 100 ? -22.859 -18.234 -7.512 1 57.78 100 GLY B CA 1
ATOM 1747 C C . GLY B 1 100 ? -22.375 -16.828 -7.746 1 57.78 100 GLY B C 1
ATOM 1748 O O . GLY B 1 100 ? -23 -16.062 -8.492 1 57.78 100 GLY B O 1
ATOM 1749 N N . HIS B 1 101 ? -21.375 -16.469 -7.129 1 61.53 101 HIS B N 1
ATOM 1750 C CA . HIS B 1 101 ? -20.969 -15.078 -7.324 1 61.53 101 HIS B CA 1
ATOM 1751 C C . HIS B 1 101 ? -19.797 -14.984 -8.297 1 61.53 101 HIS B C 1
ATOM 1753 O O . HIS B 1 101 ? -18.75 -15.586 -8.07 1 61.53 101 HIS B O 1
ATOM 1759 N N . LYS B 1 102 ? -20.016 -14.867 -9.586 1 69.75 102 LYS B N 1
ATOM 1760 C CA . LYS B 1 102 ? -19.094 -14.836 -10.727 1 69.75 102 LYS B CA 1
ATOM 1761 C C . LYS B 1 102 ? -18.406 -13.484 -10.836 1 69.75 102 LYS B C 1
ATOM 1763 O O . LYS B 1 102 ? -18.094 -13.023 -11.945 1 69.75 102 LYS B O 1
ATOM 1768 N N . GLY B 1 103 ? -18.031 -12.898 -9.664 1 86.38 103 GLY B N 1
ATOM 1769 C CA . GLY B 1 103 ? -17.547 -11.547 -9.938 1 86.38 103 GLY B CA 1
ATOM 1770 C C . GLY B 1 103 ? -16.125 -11.312 -9.477 1 86.38 103 GLY B C 1
ATOM 1771 O O . GLY B 1 103 ? -15.539 -12.172 -8.805 1 86.38 103 GLY B O 1
ATOM 1772 N N . SER B 1 104 ? -15.516 -10.375 -9.961 1 94.19 104 SER B N 1
ATOM 1773 C CA . SER B 1 104 ? -14.211 -9.859 -9.57 1 94.19 104 SER B CA 1
ATOM 1774 C C . SER B 1 104 ? -14.125 -9.641 -8.062 1 94.19 104 SER B C 1
ATOM 1776 O O . SER B 1 104 ? -15.125 -9.297 -7.426 1 94.19 104 SER B O 1
ATOM 1778 N N . ILE B 1 105 ? -13.008 -9.992 -7.43 1 96.88 105 ILE B N 1
ATOM 1779 C CA . ILE B 1 105 ? -12.734 -9.602 -6.051 1 96.88 105 ILE B CA 1
ATOM 1780 C C . ILE B 1 105 ? -11.906 -8.32 -6.027 1 96.88 105 ILE B C 1
ATOM 1782 O O . ILE B 1 105 ? -10.82 -8.266 -6.605 1 96.88 105 ILE B O 1
ATOM 1786 N N . TYR B 1 106 ? -12.367 -7.27 -5.262 1 95.81 106 TYR B N 1
ATOM 1787 C CA . TYR B 1 106 ? -11.773 -5.945 -5.375 1 95.81 106 TYR B CA 1
ATOM 1788 C C . TYR B 1 106 ? -10.977 -5.594 -4.125 1 95.81 106 TYR B C 1
ATOM 1790 O O . TYR B 1 106 ? -10.078 -4.754 -4.172 1 95.81 106 TYR B O 1
ATOM 1798 N N . ALA B 1 107 ? -11.406 -6.195 -2.986 1 96.88 107 ALA B N 1
ATOM 1799 C CA . ALA B 1 107 ? -10.758 -5.812 -1.737 1 96.88 107 ALA B CA 1
ATOM 1800 C C . ALA B 1 107 ? -10.648 -7 -0.786 1 96.88 107 ALA B C 1
ATOM 1802 O O . ALA B 1 107 ? -11.445 -7.938 -0.862 1 96.88 107 ALA B O 1
ATOM 1803 N N . VAL B 1 108 ? -9.672 -6.941 0.128 1 97.62 108 VAL B N 1
ATOM 1804 C CA . VAL B 1 108 ? -9.453 -7.945 1.163 1 97.62 108 VAL B CA 1
ATOM 1805 C C . VAL B 1 108 ? -8.945 -7.27 2.438 1 97.62 108 VAL B C 1
ATOM 1807 O O . VAL B 1 108 ? -8.273 -6.238 2.375 1 97.62 108 VAL B O 1
ATOM 1810 N N . SER B 1 109 ? -9.312 -7.742 3.562 1 97.19 109 SER B N 1
ATOM 1811 C CA . SER B 1 109 ? -8.805 -7.285 4.852 1 97.19 109 SER B CA 1
ATOM 1812 C C . SER B 1 109 ? -8.555 -8.461 5.793 1 97.19 109 SER B C 1
ATOM 1814 O O . SER B 1 109 ? -9.258 -9.469 5.734 1 97.19 109 SER B O 1
ATOM 1816 N N . TRP B 1 110 ? -7.586 -8.312 6.625 1 97.94 110 TRP B N 1
ATOM 1817 C CA . TRP B 1 110 ? -7.258 -9.305 7.645 1 97.94 110 TRP B CA 1
ATOM 1818 C C . TRP B 1 110 ? -7.938 -8.969 8.969 1 97.94 110 TRP B C 1
ATOM 1820 O O . TRP B 1 110 ? -8.094 -7.797 9.312 1 97.94 110 TRP B O 1
ATOM 1830 N N . SER B 1 111 ? -8.258 -10.102 9.648 1 97.94 111 SER B N 1
ATOM 1831 C CA . SER B 1 111 ? -8.586 -9.891 11.055 1 97.94 111 SER B CA 1
ATOM 1832 C C . SER B 1 111 ? -7.352 -9.461 11.844 1 97.94 111 SER B C 1
ATOM 1834 O O . SER B 1 111 ? -6.223 -9.781 11.469 1 97.94 111 SER B O 1
ATOM 1836 N N . PRO B 1 112 ? -7.609 -8.742 12.969 1 96 112 PRO B N 1
ATOM 1837 C CA . PRO B 1 112 ? -6.473 -8.25 13.75 1 96 112 PRO B CA 1
ATOM 1838 C C . PRO B 1 112 ? -5.562 -9.375 14.234 1 96 112 PRO B C 1
ATOM 1840 O O . PRO B 1 112 ? -4.359 -9.164 14.414 1 96 112 PRO B O 1
ATOM 1843 N N . ASP B 1 113 ? -6.059 -10.594 14.414 1 97.81 113 ASP B N 1
ATOM 1844 C CA . ASP B 1 113 ? -5.25 -11.688 14.93 1 97.81 113 ASP B CA 1
ATOM 1845 C C . ASP B 1 113 ? -4.582 -12.469 13.797 1 97.81 113 ASP B C 1
ATOM 1847 O O . ASP B 1 113 ? -3.949 -13.5 14.031 1 97.81 113 ASP B O 1
ATOM 1851 N N . SER B 1 114 ? -4.734 -12.078 12.539 1 98.38 114 SER B N 1
ATOM 1852 C CA . SER B 1 114 ? -4.074 -12.609 11.352 1 98.38 114 SER B CA 1
ATOM 1853 C C . SER B 1 114 ? -4.566 -14.008 11.023 1 98.38 114 SER B C 1
ATOM 1855 O O . SER B 1 114 ? -3.914 -14.742 10.273 1 98.38 114 SER B O 1
ATOM 1857 N N . LYS B 1 115 ? -5.805 -14.414 11.531 1 98.25 115 LYS B N 1
ATOM 1858 C CA . LYS B 1 115 ? -6.262 -15.789 11.352 1 98.25 115 LYS B CA 1
ATOM 1859 C C . LYS B 1 115 ? -7.328 -15.875 10.266 1 98.25 115 LYS B C 1
ATOM 1861 O O . LYS B 1 115 ? -7.527 -16.938 9.664 1 98.25 115 LYS B O 1
ATOM 1866 N N . GLN B 1 116 ? -7.996 -14.805 10.102 1 97.88 116 GLN B N 1
ATOM 1867 C CA . GLN B 1 116 ? -9.086 -14.781 9.133 1 97.88 116 GLN B CA 1
ATOM 1868 C C . GLN B 1 116 ? -8.961 -13.586 8.195 1 97.88 116 GLN B C 1
ATOM 1870 O O . GLN B 1 116 ? -8.195 -12.656 8.461 1 97.88 116 GLN B O 1
ATOM 1875 N N . TYR B 1 117 ? -9.578 -13.625 7.035 1 97.12 117 TYR B N 1
ATOM 1876 C CA . TYR B 1 117 ? -9.688 -12.516 6.094 1 97.12 117 TYR B CA 1
ATOM 1877 C C . TYR B 1 117 ? -11.102 -12.406 5.547 1 97.12 117 TYR B C 1
ATOM 1879 O O . TYR B 1 117 ? -11.883 -13.352 5.637 1 97.12 117 TYR B O 1
ATOM 1887 N N . LYS B 1 118 ? -11.492 -11.227 5.129 1 96.44 118 LYS B N 1
ATOM 1888 C CA . LYS B 1 118 ? -12.742 -10.93 4.449 1 96.44 118 LYS B CA 1
ATOM 1889 C C . LYS B 1 118 ? -12.492 -10.281 3.088 1 96.44 118 LYS B C 1
ATOM 1891 O O . LYS B 1 118 ? -11.523 -9.539 2.92 1 96.44 118 LYS B O 1
ATOM 1896 N N . ILE B 1 119 ? -13.344 -10.609 2.164 1 95.5 119 ILE B N 1
ATOM 1897 C CA . ILE B 1 119 ? -13.188 -10.055 0.827 1 95.5 119 ILE B CA 1
ATOM 1898 C C . ILE B 1 119 ? -14.422 -9.242 0.456 1 95.5 119 ILE B C 1
ATOM 1900 O O . ILE B 1 119 ? -15.492 -9.422 1.041 1 95.5 119 ILE B O 1
ATOM 1904 N N . ALA B 1 120 ? -14.242 -8.312 -0.354 1 92.62 120 ALA B N 1
ATOM 1905 C CA . ALA B 1 120 ? -15.328 -7.555 -0.973 1 92.62 120 ALA B CA 1
ATOM 1906 C C . ALA B 1 120 ? -15.328 -7.73 -2.488 1 92.62 120 ALA B C 1
ATOM 1908 O O . ALA B 1 120 ? -14.266 -7.695 -3.121 1 92.62 120 ALA B O 1
ATOM 1909 N N . MET B 1 121 ? -16.562 -7.891 -3.092 1 91.69 121 MET B N 1
ATOM 1910 C CA . MET B 1 121 ? -16.734 -8.164 -4.52 1 91.69 121 MET B CA 1
ATOM 1911 C C . MET B 1 121 ? -17.531 -7.043 -5.191 1 91.69 121 MET B C 1
ATOM 1913 O O . MET B 1 121 ? -18.344 -6.383 -4.551 1 91.69 121 MET B O 1
#

pLDDT: mean 89.23, std 17.75, range [27.58, 98.94]

Solvent-accessible surface area (backbone atoms only — not comparable to full-atom values): 12921 Å² total; per-residue (Å²): 130,83,61,56,67,66,74,78,84,76,77,64,78,91,42,55,57,60,27,29,25,51,36,51,38,84,68,38,34,40,38,37,22,8,62,66,20,36,37,37,36,25,42,34,81,59,32,29,75,68,50,74,42,69,87,51,89,30,37,26,41,26,46,41,46,25,66,76,21,62,30,30,36,41,26,11,54,65,27,36,37,38,37,23,34,42,82,79,65,46,80,74,51,72,49,62,66,58,86,81,55,87,51,43,29,52,43,67,48,60,37,86,83,48,80,49,72,51,74,41,107,129,84,57,58,69,66,76,77,84,77,78,63,78,90,42,55,59,60,28,28,24,53,38,51,37,84,68,38,35,40,39,37,23,8,62,65,21,35,37,38,36,25,42,36,82,58,33,30,74,68,49,75,43,69,85,52,89,31,38,26,42,26,44,41,47,25,66,76,22,61,29,30,38,40,26,12,54,66,27,37,36,38,34,25,34,41,81,80,65,46,79,74,51,70,49,60,66,58,85,82,56,87,52,42,29,55,41,67,47,61,37,87,84,51,80,49,71,51,73,42,108

Radius of gyration: 17.27 Å; Cα contacts (8 Å, |Δi|>4): 646; chains: 2; bounding box: 45×43×35 Å

Foldseek 3Di:
DPCPVPPPPPQDDPDDWQEKEWQPDPPIKIWIFFASQWIWIFGDVVTGTDDTDRPGDGTFQYKYAQLNQQWMWTFWQSQKIWIAGRPPRHTDDMDGDDDPPNGGWHDKDADNVRPDMDTDD/DPCPVPPPPPQDDPDDWQEKEWQPDPPIKIWIFFASQWIWIFGDVVTGTDDTDRPGDGTFQYKYAQLNQQWMWTFWQSQKIWIAGRPPRHTDDMDGDDDPPNGGWHDKDADNVRPDMDTDD

Sequence (242 aa):
WDSGSTVGDFDGHSRRVLSCAFKPTRPFRIVTCGEDFLANFYEGPPFKFSMSIRDHTNFINCVRYSPDGSKFITVSSDRKGIIYDGKTGNKLGEFSEEDGHKGSIYAVSWSPDSKQYKIAMWDSGSTVGDFDGHSRRVLSCAFKPTRPFRIVTCGEDFLANFYEGPPFKFSMSIRDHTNFINCVRYSPDGSKFITVSSDRKGIIYDGKTGNKLGEFSEEDGHKGSIYAVSWSPDSKQYKIAM

Organism: NCBI:txid97028

Secondary structure (DSSP, 8-state):
--------SSSS-SS-EEEEEE-SSSSPEEEEEETTS-EEEEETTTBEEEEEE---SS-EEEEEE-TTSSEEEEEETTSEEEEEETTT--EEEEEE--TT------EEEE-TTSS-EEEE-/--------SSSS-SS-EEEEEE-SSSSPEEEEEETTS-EEEEETTTBEEEEEE---SS-EEEEEE-TTSSEEEEEETTSEEEEEETTT--EEEEEE--TT------EEEE-TTSS-EEEE-

InterPro domains:
  IPR001680 WD40 repeat [PF00400] (5-38)
  IPR001680 WD40 repeat [PF00400] (50-85)
  IPR001680 WD40 repeat [PF00400] (99-115)
  IPR001680 WD40 repeat [PS50082] (53-94)
  IPR001680 WD40 repeat [SM00320] (3-43)
  IPR001680 WD40 repeat [SM00320] (46-85)
  IPR015943 WD40/YVTN repeat-like-containing domain superfamily [G3DSA:2.130.10.10] (1-120)
  IPR036322 WD40-repeat-containing domain superfamily [SSF50978] (2-116)